Protein AF-A0A8H4WJV0-F1 (afdb_monomer_lite)

Sequence (292 aa):
MSPPHAKRQKLRKGTHSCWACKRRKMKCVFDPFDNTICKPCQIRGSKCVSQEFPEDVWIPDTRTGGRNINTDQGQIPLMSSEDGKGSGYGILTPTSTILTTSASLDLYRSPQRLSRLLHKSLPSQKDTERICQAGGDPLILAHEILTMPYDTLSKPALKTSETLLNVPNVNTHPVLIARYMLQLATVLQHLHPDLHEGIKSLSETPRATMERLANLAIDLVITRDEFLGSIEGLECIMIESMYQANIGSLRRSWVSNRKAMGIAQLMRLDRSDHRTQFEVLDPNTRCHPQIM

Secondary structure (DSSP, 8-state):
-PPP--------TT---BHHHHHTT------SS--SS-HHHHHTT----BTTS-GGG-PPP------PPP-------------------------------HHHHHHHH-HHHHHHHHHHTSPPHHHHHHHHHHT-S----HHHHHHS-HHHHHS--TTHHHHHHSPPPTTS-HHHHHHHHHHHHHHHHH--GGG-HHHHTSSS-HHHHHHHHHHHHIIIIIT-GGG-SBHHHHHHHHHHHHHHHHTT-HHHHHHHHHHHHHHHHHTTTT--SS----B-SSTT----TTT-

pLDDT: mean 74.46, std 21.21, range [24.88, 97.75]

Structure (mmCIF, N/CA/C/O backbone):
data_AF-A0A8H4WJV0-F1
#
_entry.id   AF-A0A8H4WJV0-F1
#
loop_
_atom_site.group_PDB
_atom_site.id
_atom_site.type_symbol
_atom_site.label_atom_id
_atom_site.label_alt_id
_atom_site.label_comp_id
_atom_site.label_asym_id
_atom_site.label_entity_id
_atom_site.label_seq_id
_atom_site.pdbx_PDB_ins_code
_atom_site.Cartn_x
_atom_site.Cartn_y
_atom_site.Cartn_z
_atom_site.occupancy
_atom_site.B_iso_or_equiv
_atom_site.auth_seq_id
_atom_site.auth_comp_id
_atom_site.auth_asym_id
_atom_site.auth_atom_id
_atom_site.pdbx_PDB_model_num
ATOM 1 N N . MET A 1 1 ? 23.261 34.027 -51.805 1.00 37.62 1 MET A N 1
ATOM 2 C CA . MET A 1 1 ? 21.923 33.757 -51.235 1.00 37.62 1 MET A CA 1
ATOM 3 C C . MET A 1 1 ? 22.050 33.838 -49.722 1.00 37.62 1 MET A C 1
ATOM 5 O O . MET A 1 1 ? 22.703 32.984 -49.140 1.00 37.62 1 MET A O 1
ATOM 9 N N . SER A 1 2 ? 21.550 34.909 -49.109 1.00 35.94 2 SER A N 1
ATOM 10 C CA . SER A 1 2 ? 21.600 35.105 -47.651 1.00 35.94 2 SER A CA 1
ATOM 11 C C . SER A 1 2 ? 20.504 34.273 -46.969 1.00 35.94 2 SER A C 1
ATOM 13 O O . SER A 1 2 ? 19.415 34.163 -47.539 1.00 35.94 2 SER A O 1
ATOM 15 N N . PRO A 1 3 ? 20.746 33.676 -45.787 1.00 41.59 3 PRO A N 1
ATOM 16 C CA . PRO A 1 3 ? 19.753 32.836 -45.126 1.00 41.59 3 PRO A CA 1
ATOM 17 C C . PRO A 1 3 ? 18.587 33.681 -44.578 1.00 41.59 3 PRO A C 1
ATOM 19 O O . PRO A 1 3 ? 18.773 34.857 -44.247 1.00 41.59 3 PRO A O 1
ATOM 22 N N . PRO A 1 4 ? 17.372 33.115 -44.476 1.00 41.78 4 PRO A N 1
ATOM 23 C CA . PRO A 1 4 ? 16.202 33.856 -44.030 1.00 41.78 4 PRO A CA 1
ATOM 24 C C . PRO A 1 4 ? 16.310 34.185 -42.534 1.00 41.78 4 PRO A C 1
ATOM 26 O O . PRO A 1 4 ? 16.419 33.296 -41.691 1.00 41.78 4 PRO A O 1
ATOM 29 N N . HIS A 1 5 ? 16.244 35.474 -42.192 1.00 42.75 5 HIS A N 1
ATOM 30 C CA . HIS A 1 5 ? 16.111 35.926 -40.807 1.00 42.75 5 HIS A CA 1
ATOM 31 C C . HIS A 1 5 ? 14.785 35.419 -40.221 1.00 42.75 5 HIS A C 1
ATOM 33 O O . HIS A 1 5 ? 13.702 35.828 -40.647 1.00 42.75 5 HIS A O 1
ATOM 39 N N . ALA A 1 6 ? 14.867 34.540 -39.220 1.00 47.19 6 ALA A N 1
ATOM 40 C CA . ALA A 1 6 ? 13.709 34.081 -38.466 1.00 47.19 6 ALA A CA 1
ATOM 41 C C . ALA A 1 6 ? 12.984 35.282 -37.830 1.00 47.19 6 ALA A C 1
ATOM 43 O O . ALA A 1 6 ? 13.578 36.073 -37.091 1.00 47.19 6 ALA A O 1
ATOM 44 N N . LYS A 1 7 ? 11.687 35.438 -38.130 1.00 47.62 7 LYS A N 1
ATOM 45 C CA . LYS A 1 7 ? 10.856 36.517 -37.580 1.00 47.62 7 LYS A CA 1
ATOM 46 C C . LYS A 1 7 ? 10.802 36.406 -36.055 1.00 47.62 7 LYS A C 1
ATOM 48 O O . LYS A 1 7 ? 10.263 35.453 -35.499 1.00 47.62 7 LYS A O 1
ATOM 53 N N . ARG A 1 8 ? 11.348 37.424 -35.390 1.00 55.66 8 ARG A N 1
ATOM 54 C CA . ARG A 1 8 ? 11.396 37.569 -33.932 1.00 55.66 8 ARG A CA 1
ATOM 55 C C . ARG A 1 8 ? 9.975 37.697 -33.375 1.00 55.66 8 ARG A C 1
ATOM 57 O O . ARG A 1 8 ? 9.278 38.672 -33.655 1.00 55.66 8 ARG A O 1
ATOM 64 N N . GLN A 1 9 ? 9.540 36.715 -32.592 1.00 50.97 9 GLN A N 1
ATOM 65 C CA . GLN A 1 9 ? 8.225 36.729 -31.957 1.00 50.97 9 GLN A CA 1
ATOM 66 C C . GLN A 1 9 ? 8.191 37.839 -30.893 1.00 50.97 9 GLN A C 1
ATOM 68 O O . GLN A 1 9 ? 9.003 37.847 -29.966 1.00 50.97 9 GLN A O 1
ATOM 73 N N . LYS A 1 10 ? 7.289 38.818 -31.048 1.00 41.91 10 LYS A N 1
ATOM 74 C CA . LYS A 1 10 ? 7.132 39.925 -30.091 1.00 41.91 10 LYS A CA 1
ATOM 75 C C . LYS A 1 10 ? 6.637 39.374 -28.751 1.00 41.91 10 LYS A C 1
ATOM 77 O O . LYS A 1 10 ? 5.485 38.965 -28.627 1.00 41.91 10 LYS A O 1
ATOM 82 N N . LEU A 1 11 ? 7.519 39.385 -27.754 1.00 44.78 11 LEU A N 1
ATOM 83 C CA . LEU A 1 11 ? 7.205 39.059 -26.364 1.00 44.78 11 LEU A CA 1
ATOM 84 C C . LEU A 1 11 ? 6.239 40.098 -25.774 1.00 44.78 11 LEU A C 1
ATOM 86 O O . LEU A 1 11 ? 6.433 41.306 -25.930 1.00 44.78 11 LEU A O 1
ATOM 90 N N . ARG A 1 12 ? 5.192 39.626 -25.084 1.00 46.53 12 ARG A N 1
ATOM 91 C CA . ARG A 1 12 ? 4.272 40.480 -24.318 1.00 46.53 12 ARG A CA 1
ATOM 92 C C . ARG A 1 12 ? 5.028 41.099 -23.135 1.00 46.53 12 ARG A C 1
ATOM 94 O O . ARG A 1 12 ? 5.689 40.391 -22.378 1.00 46.53 12 ARG A O 1
ATOM 101 N N . LYS A 1 13 ? 4.927 42.424 -22.993 1.00 43.56 13 LYS A N 1
ATOM 102 C CA . LYS A 1 13 ? 5.551 43.223 -21.928 1.00 43.56 13 LYS A CA 1
ATOM 103 C C . LYS A 1 13 ? 4.981 42.791 -20.567 1.00 43.56 13 LYS A C 1
ATOM 105 O O . LYS A 1 13 ? 3.870 43.184 -20.237 1.00 43.56 13 LYS A O 1
ATOM 110 N N . GLY A 1 14 ? 5.684 41.946 -19.810 1.00 50.09 14 GLY A N 1
ATOM 111 C CA . GLY A 1 14 ? 5.224 41.574 -18.462 1.00 50.09 14 GLY A CA 1
ATOM 112 C C . GLY A 1 14 ? 5.953 40.429 -17.757 1.00 50.09 14 GLY A C 1
ATOM 113 O O . GLY A 1 14 ? 5.937 40.381 -16.535 1.00 50.09 14 GLY A O 1
ATOM 114 N N . THR A 1 15 ? 6.632 39.524 -18.466 1.00 56.00 15 THR A N 1
ATOM 115 C CA . THR A 1 15 ? 7.422 38.449 -17.827 1.00 56.00 15 THR A CA 1
ATOM 116 C C . THR A 1 15 ? 8.771 38.300 -18.508 1.00 56.00 15 THR A C 1
ATOM 118 O O . THR A 1 15 ? 8.985 37.451 -19.371 1.00 56.00 15 THR A O 1
ATOM 121 N N . HIS A 1 16 ? 9.702 39.169 -18.127 1.00 70.12 16 HIS A N 1
ATOM 122 C CA . HIS A 1 16 ? 11.067 39.100 -18.618 1.00 70.12 16 HIS A CA 1
ATOM 123 C C . HIS A 1 16 ? 11.922 38.222 -17.688 1.00 70.12 16 HIS A C 1
ATOM 125 O O . HIS A 1 16 ? 11.985 38.452 -16.482 1.00 70.12 16 HIS A O 1
ATOM 131 N N . SER A 1 17 ? 12.539 37.170 -18.235 1.00 83.75 17 SER A N 1
ATOM 132 C CA . SER A 1 17 ? 13.494 36.317 -17.515 1.00 83.75 17 SER A CA 1
ATOM 133 C C . SER A 1 17 ? 14.875 36.403 -18.165 1.00 83.75 17 SER A C 1
ATOM 135 O O . SER A 1 17 ? 14.990 36.555 -19.380 1.00 83.75 17 SER A O 1
ATOM 137 N N . CYS A 1 18 ? 15.948 36.287 -17.380 1.00 88.62 18 CYS A N 1
ATOM 138 C CA . CYS A 1 18 ? 17.309 36.258 -17.921 1.00 88.62 18 CYS A CA 1
ATOM 139 C C . CYS A 1 18 ? 17.653 34.882 -18.532 1.00 88.62 18 CYS A C 1
ATOM 141 O O . CYS A 1 18 ? 17.023 33.864 -18.214 1.00 88.62 18 CYS A O 1
ATOM 143 N N . TRP A 1 19 ? 18.669 34.828 -19.399 1.00 86.75 19 TRP A N 1
ATOM 144 C CA . TRP A 1 19 ? 19.141 33.583 -20.029 1.00 86.75 19 TRP A CA 1
ATOM 145 C C . TRP A 1 19 ? 19.592 32.535 -18.998 1.00 86.75 19 TRP A C 1
ATOM 147 O O . TRP A 1 19 ? 19.276 31.348 -19.117 1.00 86.75 19 TRP A O 1
ATOM 157 N N . ALA A 1 20 ? 20.243 32.987 -17.923 1.00 87.56 20 ALA A N 1
ATOM 158 C CA . ALA A 1 20 ? 20.718 32.144 -16.830 1.00 87.56 20 ALA A CA 1
ATOM 159 C C . ALA A 1 20 ? 19.582 31.451 -16.050 1.00 87.56 20 ALA A C 1
ATOM 161 O O . ALA A 1 20 ? 19.722 30.277 -15.695 1.00 87.56 20 ALA A O 1
ATOM 162 N N . CYS A 1 21 ? 18.468 32.144 -15.787 1.00 89.44 21 CYS A N 1
ATOM 163 C CA . CYS A 1 21 ? 17.300 31.575 -15.107 1.00 89.44 21 CYS A CA 1
ATOM 164 C C . CYS A 1 21 ? 16.480 30.669 -16.032 1.00 89.44 21 CYS A C 1
ATOM 166 O O . CYS A 1 21 ? 16.018 29.620 -15.584 1.00 89.44 21 CYS A O 1
ATOM 168 N N . LYS A 1 22 ? 16.360 31.018 -17.322 1.00 86.31 22 LYS A N 1
ATOM 169 C CA . LYS A 1 22 ? 15.673 30.186 -18.325 1.00 86.31 22 LYS A CA 1
ATOM 170 C C . LYS A 1 22 ? 16.347 28.831 -18.505 1.00 86.31 22 LYS A C 1
ATOM 172 O O . LYS A 1 22 ? 15.671 27.811 -18.405 1.00 86.31 22 LYS A O 1
ATOM 177 N N . ARG A 1 23 ? 17.674 28.794 -18.684 1.00 81.44 23 ARG A N 1
ATOM 178 C CA . ARG A 1 23 ? 18.419 27.524 -18.800 1.00 81.44 23 ARG A CA 1
ATOM 179 C C . ARG A 1 23 ? 18.293 26.654 -17.548 1.00 81.44 23 ARG A C 1
ATOM 181 O O . ARG A 1 23 ? 18.212 25.437 -17.650 1.00 81.44 23 ARG A O 1
ATOM 188 N N . ARG A 1 24 ? 18.224 27.279 -16.370 1.00 83.25 24 ARG A N 1
ATOM 189 C CA . ARG A 1 24 ? 18.067 26.586 -15.081 1.00 83.25 24 ARG A CA 1
ATOM 190 C C . ARG A 1 24 ? 16.614 26.280 -14.710 1.00 83.25 24 ARG A C 1
ATOM 192 O O . ARG A 1 24 ? 16.388 25.725 -13.642 1.00 83.25 24 ARG A O 1
ATOM 199 N N . LYS A 1 25 ? 15.647 26.648 -15.560 1.00 86.94 25 LYS A N 1
ATOM 200 C CA . LYS A 1 25 ? 14.202 26.488 -15.329 1.00 86.94 25 LYS A CA 1
ATOM 201 C C . LYS A 1 25 ? 13.759 26.976 -13.939 1.00 86.94 25 LYS A C 1
ATOM 203 O O . LYS A 1 25 ? 12.970 26.324 -13.266 1.00 86.94 25 LYS A O 1
ATOM 208 N N . MET A 1 26 ? 14.279 28.127 -13.506 1.00 83.31 26 MET A N 1
ATOM 209 C CA . MET A 1 26 ? 13.962 28.726 -12.203 1.00 83.31 26 MET A CA 1
ATOM 210 C C . MET A 1 26 ? 13.329 30.115 -12.344 1.00 83.31 26 MET A C 1
ATOM 212 O O . MET A 1 26 ? 13.529 30.799 -13.349 1.00 83.31 26 MET A O 1
ATOM 216 N N . LYS A 1 27 ? 12.586 30.554 -11.319 1.00 87.50 27 LYS A N 1
ATOM 217 C CA . LYS A 1 27 ? 11.902 31.856 -11.314 1.00 87.50 27 LYS A CA 1
ATOM 218 C C . LYS A 1 27 ? 12.919 33.007 -11.318 1.00 87.50 27 LYS A C 1
ATOM 220 O O . LYS A 1 27 ? 13.780 33.074 -10.444 1.00 87.50 27 LYS A O 1
ATOM 225 N N . CYS A 1 28 ? 12.806 33.911 -12.291 1.00 88.12 28 CYS A N 1
ATOM 226 C CA . CYS A 1 28 ? 13.617 35.127 -12.388 1.00 88.12 28 CYS A CA 1
ATOM 227 C C . CYS A 1 28 ? 12.876 36.276 -11.697 1.00 88.12 28 CYS A C 1
ATOM 229 O O . CYS A 1 28 ? 11.777 36.625 -12.121 1.00 88.12 28 CYS A O 1
ATOM 231 N N . VAL A 1 29 ? 13.449 36.827 -10.626 1.00 86.12 29 VAL A N 1
ATOM 232 C CA . VAL A 1 29 ? 12.839 37.908 -9.834 1.00 86.12 29 VAL A CA 1
ATOM 233 C C . VAL A 1 29 ? 13.877 39.005 -9.618 1.00 86.12 29 VAL A C 1
ATOM 235 O O . VAL A 1 29 ? 14.976 38.711 -9.144 1.00 86.12 29 VAL A O 1
ATOM 238 N N . PHE A 1 30 ? 13.532 40.237 -9.985 1.00 81.94 30 PHE A N 1
ATOM 239 C CA . PHE A 1 30 ? 14.341 41.434 -9.743 1.00 81.94 30 PHE A CA 1
ATOM 240 C C . PHE A 1 30 ? 13.937 42.092 -8.425 1.00 81.94 30 PHE A C 1
ATOM 242 O O . PHE A 1 30 ? 12.829 41.862 -7.930 1.00 81.94 30 PHE A O 1
ATOM 249 N N . ASP A 1 31 ? 14.851 42.852 -7.831 1.00 76.69 31 ASP A N 1
ATOM 250 C CA . ASP A 1 31 ? 14.497 43.704 -6.705 1.00 76.69 31 ASP A CA 1
ATOM 251 C C . ASP A 1 31 ? 13.803 44.972 -7.230 1.00 76.69 31 ASP A C 1
ATOM 253 O O . ASP A 1 31 ? 14.289 45.543 -8.201 1.00 76.69 31 ASP A O 1
ATOM 257 N N . PRO A 1 32 ? 12.684 45.430 -6.640 1.00 67.25 32 PRO A N 1
ATOM 258 C CA . PRO A 1 32 ? 12.003 46.642 -7.098 1.00 67.25 32 PRO A CA 1
ATOM 259 C C . PRO A 1 32 ? 12.894 47.892 -7.116 1.00 67.25 32 PRO A C 1
ATOM 261 O O . PRO A 1 32 ? 12.624 48.814 -7.886 1.00 67.25 32 PRO A O 1
ATOM 264 N N . PHE A 1 33 ? 13.934 47.923 -6.276 1.00 65.94 33 PHE A N 1
ATOM 265 C CA . PHE A 1 33 ? 14.833 49.066 -6.123 1.00 65.94 33 PHE A CA 1
ATOM 266 C C . PHE A 1 33 ? 16.167 48.899 -6.870 1.00 65.94 33 PHE A C 1
ATOM 268 O O . PHE A 1 33 ? 16.833 49.895 -7.141 1.00 65.94 33 PHE A O 1
ATOM 275 N N . ASP A 1 34 ? 16.531 47.670 -7.255 1.00 64.19 34 ASP A N 1
ATOM 276 C CA . ASP A 1 34 ? 17.715 47.363 -8.066 1.00 64.19 34 ASP A CA 1
ATOM 277 C C . ASP A 1 34 ? 17.352 46.379 -9.189 1.00 64.19 34 ASP A C 1
ATOM 279 O O . ASP A 1 34 ? 17.195 45.167 -9.002 1.00 64.19 34 ASP A O 1
ATOM 283 N N . ASN A 1 35 ? 17.213 46.939 -10.392 1.00 66.56 35 ASN A N 1
ATOM 284 C CA . ASN A 1 35 ? 16.769 46.226 -11.588 1.00 66.56 35 ASN A CA 1
ATOM 285 C C . ASN A 1 35 ? 17.930 45.702 -12.448 1.00 66.56 35 ASN A C 1
ATOM 287 O O . ASN A 1 35 ? 17.704 45.235 -13.565 1.00 66.56 35 ASN A O 1
ATOM 291 N N . THR A 1 36 ? 19.175 45.786 -11.972 1.00 72.50 36 THR A N 1
ATOM 292 C CA . THR A 1 36 ? 20.347 45.457 -12.797 1.00 72.50 36 THR A CA 1
ATOM 293 C C . THR A 1 36 ? 20.661 43.958 -12.822 1.00 72.50 36 THR A C 1
ATOM 295 O O . THR A 1 36 ? 21.043 43.420 -13.864 1.00 72.50 36 THR A O 1
ATOM 298 N N . ILE A 1 37 ? 20.453 43.245 -11.707 1.00 82.62 37 ILE A N 1
ATOM 299 C CA . ILE A 1 37 ? 20.732 41.807 -11.566 1.00 82.62 37 ILE A CA 1
ATOM 300 C C . ILE A 1 37 ? 19.570 41.129 -10.831 1.00 82.62 37 ILE A C 1
ATOM 302 O O . ILE A 1 37 ? 19.125 41.587 -9.784 1.00 82.62 37 ILE A O 1
ATOM 306 N N . CYS A 1 38 ? 19.076 39.997 -11.343 1.00 87.69 38 CYS A N 1
ATOM 307 C CA . CYS A 1 38 ? 18.026 39.253 -10.644 1.00 87.69 38 CYS A CA 1
ATOM 308 C C . CYS A 1 38 ? 18.573 38.550 -9.386 1.00 87.69 38 CYS A C 1
ATOM 310 O O . CYS A 1 38 ? 19.714 38.076 -9.373 1.00 87.69 38 CYS A O 1
ATOM 312 N N . LYS A 1 39 ? 17.735 38.392 -8.351 1.00 87.62 39 LYS A N 1
ATOM 313 C CA . LYS A 1 39 ? 18.124 37.789 -7.057 1.00 87.62 39 LYS A CA 1
ATOM 314 C C . LYS A 1 39 ? 18.837 36.434 -7.212 1.00 87.62 39 LYS A C 1
ATOM 316 O O . LYS A 1 39 ? 19.891 36.241 -6.606 1.00 87.62 39 LYS A O 1
ATOM 321 N N . PRO A 1 40 ? 18.359 35.502 -8.066 1.00 86.69 40 PRO A N 1
ATOM 322 C CA . PRO A 1 40 ? 19.070 34.249 -8.315 1.00 86.69 40 PRO A CA 1
ATOM 323 C C . PRO A 1 40 ? 20.484 34.404 -8.875 1.00 86.69 40 PRO A C 1
ATOM 325 O O . PRO A 1 40 ? 21.373 33.633 -8.513 1.00 86.69 40 PRO A O 1
ATOM 328 N N . CYS A 1 41 ? 20.689 35.352 -9.790 1.00 88.62 41 CYS A N 1
ATOM 329 C CA . CYS A 1 41 ? 21.988 35.573 -10.411 1.00 88.62 41 CYS A CA 1
ATOM 330 C C . CYS A 1 41 ? 22.955 36.277 -9.462 1.00 88.62 41 CYS A C 1
ATOM 332 O O . CYS A 1 41 ? 24.134 35.931 -9.476 1.00 88.62 41 CYS A O 1
ATOM 334 N N . GLN A 1 42 ? 22.449 37.178 -8.616 1.00 86.50 42 GLN A N 1
ATOM 335 C CA . GLN A 1 42 ? 23.219 37.860 -7.578 1.00 86.50 42 GLN A CA 1
ATOM 336 C C . GLN A 1 42 ? 23.770 36.864 -6.550 1.00 86.50 42 GLN A C 1
ATOM 338 O O . GLN A 1 42 ? 24.978 36.807 -6.346 1.00 86.50 42 GLN A O 1
ATOM 343 N N . ILE A 1 43 ? 22.912 35.997 -5.993 1.00 84.06 43 ILE A N 1
ATOM 344 C CA . ILE A 1 43 ? 23.309 34.959 -5.018 1.00 84.06 43 ILE A CA 1
ATOM 345 C C . ILE A 1 43 ? 24.386 34.026 -5.590 1.00 84.06 43 ILE A C 1
ATOM 347 O O . ILE A 1 43 ? 25.246 33.529 -4.871 1.00 84.06 43 ILE A O 1
ATOM 351 N N . ARG A 1 44 ? 24.326 33.755 -6.896 1.00 82.94 44 ARG A N 1
ATOM 352 C CA . ARG A 1 44 ? 25.206 32.792 -7.568 1.00 82.94 44 ARG A CA 1
ATOM 353 C C . ARG A 1 44 ? 26.431 33.430 -8.221 1.00 82.94 44 ARG A C 1
ATOM 355 O O . ARG A 1 44 ? 27.198 32.696 -8.840 1.00 82.94 44 ARG A O 1
ATOM 362 N N . GLY A 1 45 ? 26.577 34.755 -8.160 1.00 82.56 45 GLY A N 1
ATOM 363 C CA . GLY A 1 45 ? 27.635 35.484 -8.866 1.00 82.56 45 GLY A CA 1
ATOM 364 C C . GLY A 1 45 ? 27.645 35.239 -10.380 1.00 82.56 45 GLY A C 1
ATOM 365 O O . GLY A 1 45 ? 28.699 35.255 -11.002 1.00 82.56 45 GLY A O 1
ATOM 366 N N . SER A 1 46 ? 26.491 34.935 -10.983 1.00 83.31 46 SER A N 1
ATOM 367 C CA . SER A 1 46 ? 26.402 34.567 -12.403 1.00 83.31 46 SER A CA 1
ATOM 368 C C . SER A 1 46 ? 25.984 35.751 -13.273 1.00 83.31 46 SER A C 1
ATOM 370 O O . SER A 1 46 ? 25.120 36.528 -12.865 1.00 83.31 46 SER A O 1
ATOM 372 N N . LYS A 1 47 ? 26.496 35.828 -14.509 1.00 84.50 47 LYS A N 1
ATOM 373 C CA . LYS A 1 47 ? 26.128 36.875 -15.475 1.00 84.50 47 LYS A CA 1
ATOM 374 C C . LYS A 1 47 ? 24.618 36.869 -15.762 1.00 84.50 47 LYS A C 1
ATOM 376 O O . LYS A 1 47 ? 24.082 35.911 -16.333 1.00 84.50 47 LYS A O 1
ATOM 381 N N . CYS A 1 48 ? 23.935 37.947 -15.375 1.00 87.25 48 CYS A N 1
ATOM 382 C CA . CYS A 1 48 ? 22.498 38.133 -15.566 1.00 87.25 48 CYS A CA 1
ATOM 383 C C . CYS A 1 48 ? 22.231 38.896 -16.869 1.00 87.25 48 CYS A C 1
ATOM 385 O O . CYS A 1 48 ? 22.141 40.117 -16.867 1.00 87.25 48 CYS A O 1
AT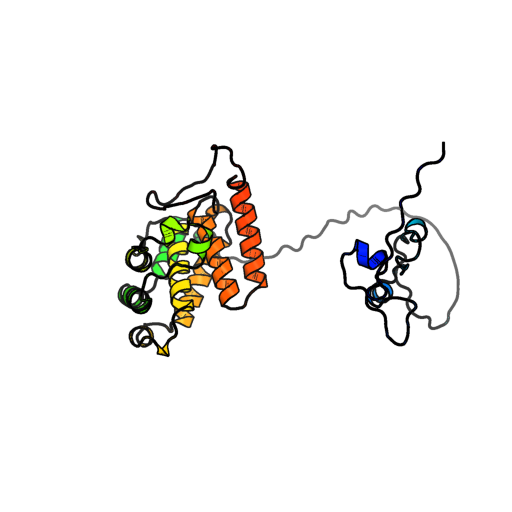OM 387 N N . VAL A 1 49 ? 22.119 38.180 -17.994 1.00 84.88 49 VAL A N 1
ATOM 388 C CA . VAL A 1 49 ? 21.802 38.800 -19.295 1.00 84.88 49 VAL A CA 1
ATOM 389 C C . VAL A 1 49 ? 20.337 38.594 -19.632 1.00 84.88 49 VAL A C 1
ATOM 391 O O . VAL A 1 49 ? 19.820 37.472 -19.616 1.00 84.88 49 VAL A O 1
ATOM 394 N N . SER A 1 50 ? 19.679 39.700 -19.941 1.00 80.81 50 SER A N 1
ATOM 395 C CA . SER A 1 50 ? 18.286 39.743 -20.337 1.00 80.81 50 SER A CA 1
ATOM 396 C C . SER A 1 50 ? 18.046 39.032 -21.685 1.00 80.81 50 SER A C 1
ATOM 398 O O . SER A 1 50 ? 18.844 39.152 -22.609 1.00 80.81 50 SER A O 1
ATOM 400 N N . GLN A 1 51 ? 16.922 38.317 -21.827 1.00 75.06 51 GLN A N 1
ATOM 401 C CA . GLN A 1 51 ? 16.484 37.703 -23.091 1.00 75.06 51 GLN A CA 1
ATOM 402 C C . GLN A 1 51 ? 16.151 38.698 -24.212 1.00 75.06 51 GLN A C 1
ATOM 404 O O . GLN A 1 51 ? 15.878 38.282 -25.338 1.00 75.06 51 GLN A O 1
ATOM 409 N N . GLU A 1 52 ? 16.157 40.006 -23.942 1.00 68.31 52 GLU A N 1
ATOM 410 C CA . GLU A 1 52 ? 16.031 40.997 -25.015 1.00 68.31 52 GLU A CA 1
ATOM 411 C C . GLU A 1 52 ? 17.332 41.141 -25.822 1.00 68.31 52 GLU A C 1
ATOM 413 O O . GLU A 1 52 ? 17.298 41.620 -26.959 1.00 68.31 52 GLU A O 1
ATOM 418 N N . PHE A 1 53 ? 18.448 40.647 -25.279 1.00 71.06 53 PHE A N 1
ATOM 419 C CA . PHE A 1 53 ? 19.740 40.577 -25.947 1.00 71.06 53 PHE A CA 1
ATOM 420 C C . PHE A 1 53 ? 19.970 39.183 -26.563 1.00 71.06 53 PHE A C 1
ATOM 422 O O . PHE A 1 53 ? 19.515 38.182 -25.992 1.00 71.06 53 PHE A O 1
ATOM 429 N N . PRO A 1 54 ? 20.660 39.097 -27.720 1.00 68.75 54 PRO A N 1
ATOM 430 C CA . PRO A 1 54 ? 21.022 37.827 -28.351 1.00 68.75 54 PRO A CA 1
ATOM 431 C C . PRO A 1 54 ? 21.764 36.892 -27.390 1.00 68.75 54 PRO A C 1
ATOM 433 O O . PRO A 1 54 ? 22.546 37.346 -26.552 1.00 68.75 54 PRO A O 1
ATOM 436 N N . GLU A 1 55 ? 21.522 35.586 -27.515 1.00 58.03 55 GLU A N 1
ATOM 437 C CA . GLU A 1 55 ? 22.096 34.571 -26.619 1.00 58.03 55 GLU A CA 1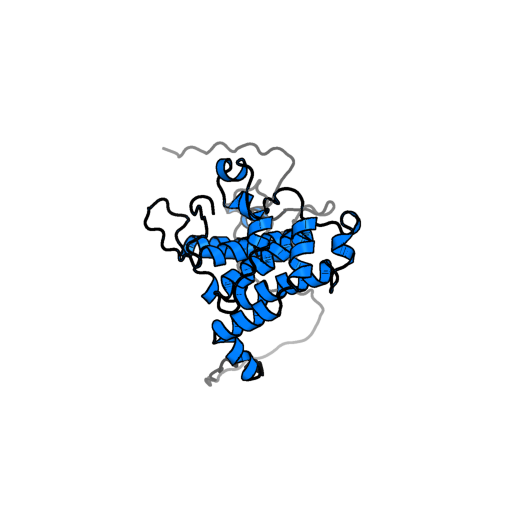
ATOM 438 C C . GLU A 1 55 ? 23.636 34.541 -26.688 1.00 58.03 55 GLU A C 1
ATOM 440 O O . GLU A 1 55 ? 24.286 34.269 -25.682 1.00 58.03 55 GLU A O 1
ATOM 445 N N . ASP A 1 56 ? 24.215 34.965 -27.817 1.00 60.41 56 ASP A N 1
ATOM 446 C CA . ASP A 1 56 ? 25.663 35.046 -28.063 1.00 60.41 56 ASP A CA 1
ATOM 447 C C . ASP A 1 56 ? 26.392 36.086 -27.183 1.00 60.41 56 ASP A C 1
ATOM 449 O O . ASP A 1 56 ? 27.612 36.048 -27.043 1.00 60.41 56 ASP A O 1
ATOM 453 N N . VAL A 1 57 ? 25.660 37.005 -26.537 1.00 58.31 57 VAL A N 1
ATOM 454 C CA . VAL A 1 57 ? 26.214 37.985 -25.573 1.00 58.31 57 VAL A CA 1
ATOM 455 C C . VAL A 1 57 ? 26.402 37.360 -24.176 1.00 58.31 57 VAL A C 1
ATOM 457 O O . VAL A 1 57 ? 27.143 37.867 -23.315 1.00 58.31 57 VAL A O 1
ATOM 460 N N . TRP A 1 58 ? 25.730 36.235 -23.922 1.00 60.91 58 TRP A N 1
ATOM 461 C CA . TRP A 1 58 ? 25.851 35.465 -22.693 1.00 60.91 58 TRP A CA 1
ATOM 462 C C . TRP A 1 58 ? 26.932 34.391 -22.857 1.00 60.91 58 TRP A C 1
ATOM 464 O O . TRP A 1 58 ? 26.665 33.254 -23.231 1.00 60.91 58 TRP A O 1
ATOM 474 N N . ILE A 1 59 ? 28.173 34.755 -22.544 1.00 58.84 59 ILE A N 1
ATOM 475 C CA . ILE A 1 59 ? 29.269 33.796 -22.383 1.00 58.84 59 ILE A CA 1
ATOM 476 C C . ILE A 1 59 ? 29.258 33.335 -20.914 1.00 58.84 59 ILE A C 1
ATOM 478 O O . ILE A 1 59 ? 29.250 34.192 -20.023 1.00 58.84 59 ILE A O 1
ATOM 482 N N . PRO A 1 60 ? 29.187 32.023 -20.622 1.00 54.56 60 PRO A N 1
ATOM 483 C CA . PRO A 1 60 ? 29.265 31.531 -19.255 1.00 54.56 60 PRO A CA 1
ATOM 484 C C . PRO A 1 60 ? 30.683 31.725 -18.713 1.00 54.56 60 PRO A C 1
ATOM 486 O O . PRO A 1 60 ? 31.615 31.089 -19.197 1.00 54.56 60 PRO A O 1
ATOM 489 N N . ASP A 1 61 ? 30.839 32.550 -17.678 1.00 54.25 61 ASP A N 1
ATOM 490 C CA . ASP A 1 61 ? 32.100 32.602 -16.940 1.00 54.25 61 ASP A CA 1
ATOM 491 C C . ASP A 1 61 ? 32.327 31.263 -16.228 1.00 54.25 61 ASP A C 1
ATOM 493 O O . ASP A 1 61 ? 31.538 30.819 -15.381 1.00 54.25 61 ASP A O 1
ATOM 497 N N . THR A 1 62 ? 33.422 30.598 -16.585 1.00 45.38 62 THR A N 1
ATOM 498 C CA . THR A 1 62 ? 33.991 29.503 -15.807 1.00 45.38 62 THR A CA 1
ATOM 499 C C . THR A 1 62 ? 34.354 30.026 -14.423 1.00 45.38 62 THR A C 1
ATOM 501 O O . THR A 1 62 ? 35.273 30.825 -14.281 1.00 45.38 62 THR A O 1
ATOM 504 N N . ARG A 1 63 ? 33.588 29.569 -13.424 1.00 46.34 63 ARG A N 1
ATOM 505 C CA . ARG A 1 63 ? 33.878 29.545 -11.979 1.00 46.34 63 ARG A CA 1
ATOM 506 C C . ARG A 1 63 ? 35.150 30.303 -11.576 1.00 46.34 63 ARG A C 1
ATOM 508 O O . ARG A 1 63 ? 36.229 29.720 -11.545 1.00 46.34 63 ARG A O 1
ATOM 515 N N . THR A 1 64 ? 35.004 31.553 -11.156 1.00 35.97 64 THR A N 1
ATOM 516 C CA . THR A 1 64 ? 3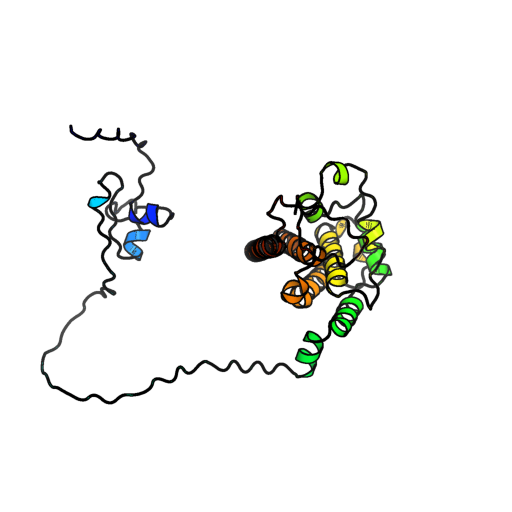5.977 32.178 -10.255 1.00 35.97 64 THR A CA 1
ATOM 517 C C . THR A 1 64 ? 35.385 32.159 -8.853 1.00 35.97 64 THR A C 1
ATOM 519 O O . THR A 1 64 ? 34.254 32.594 -8.638 1.00 35.97 64 THR A O 1
ATOM 522 N N . GLY A 1 65 ? 36.127 31.542 -7.932 1.00 35.22 65 GLY A N 1
ATOM 523 C CA . GLY A 1 65 ? 35.793 31.433 -6.519 1.00 35.22 65 GLY A CA 1
ATOM 524 C C . GLY A 1 65 ? 35.582 32.791 -5.849 1.00 35.22 65 GLY A C 1
ATOM 525 O O . GLY A 1 65 ? 35.890 33.842 -6.409 1.00 35.22 65 GLY A O 1
ATOM 526 N N . GLY A 1 66 ? 34.997 32.724 -4.654 1.00 38.09 66 GLY A N 1
ATOM 527 C CA . GLY A 1 66 ? 34.432 33.844 -3.915 1.00 38.09 66 GLY A CA 1
ATOM 528 C C . GLY A 1 66 ? 35.293 35.105 -3.867 1.00 38.09 66 GLY A C 1
ATOM 529 O O . GLY A 1 66 ? 36.489 35.064 -3.593 1.00 38.09 66 GLY A O 1
ATOM 530 N N . ARG A 1 67 ? 34.635 36.248 -4.066 1.00 30.39 67 ARG A N 1
ATOM 531 C CA . ARG A 1 67 ? 35.142 37.547 -3.627 1.00 30.39 67 ARG A CA 1
ATOM 532 C C . ARG A 1 67 ? 34.582 37.825 -2.239 1.00 30.39 67 ARG A C 1
ATOM 534 O O . ARG A 1 67 ? 33.436 38.243 -2.102 1.00 30.39 67 ARG A O 1
ATOM 541 N N . ASN A 1 68 ? 35.406 37.543 -1.234 1.00 33.53 68 ASN A N 1
ATOM 542 C CA . ASN A 1 68 ? 35.289 38.168 0.073 1.00 33.53 68 ASN A CA 1
ATOM 543 C C . ASN A 1 68 ? 35.639 39.654 -0.050 1.00 33.53 68 ASN A C 1
ATOM 545 O O . ASN A 1 68 ? 36.496 40.053 -0.839 1.00 33.53 68 ASN A O 1
ATOM 549 N N . ILE A 1 69 ? 34.917 40.445 0.732 1.00 37.00 69 ILE A N 1
ATOM 550 C CA . ILE A 1 69 ? 35.081 41.882 0.914 1.00 37.00 69 ILE A CA 1
ATOM 551 C C . ILE A 1 69 ? 36.428 42.146 1.609 1.00 37.00 69 ILE A C 1
ATOM 553 O O . ILE A 1 69 ? 36.802 41.429 2.535 1.00 37.00 69 ILE A O 1
ATOM 557 N N . ASN A 1 70 ? 37.144 43.161 1.122 1.00 29.22 70 ASN A N 1
ATOM 558 C CA . ASN A 1 70 ? 38.432 43.640 1.623 1.00 29.22 70 ASN A CA 1
ATOM 559 C C . ASN A 1 70 ? 38.353 44.168 3.063 1.00 29.22 70 ASN A C 1
ATOM 561 O O . ASN A 1 70 ? 37.534 45.047 3.326 1.00 29.22 70 ASN A O 1
ATOM 565 N N . THR A 1 71 ? 39.329 43.784 3.894 1.00 30.09 71 THR A N 1
ATOM 566 C CA . THR A 1 71 ? 39.925 44.679 4.902 1.00 30.09 71 THR A CA 1
ATOM 567 C C . THR A 1 71 ? 41.409 44.338 5.105 1.00 30.09 71 THR A C 1
ATOM 569 O O . THR A 1 71 ? 41.750 43.283 5.622 1.00 30.09 71 THR A O 1
ATOM 572 N N . ASP A 1 72 ? 42.237 45.247 4.599 1.00 29.30 72 ASP A N 1
ATOM 573 C CA . ASP A 1 72 ? 43.527 45.776 5.066 1.00 29.30 72 ASP A CA 1
ATOM 574 C C . ASP A 1 72 ? 44.735 44.923 5.538 1.00 29.30 72 ASP A C 1
ATOM 576 O O . ASP A 1 72 ? 44.673 44.139 6.477 1.00 29.30 72 ASP A O 1
ATOM 580 N N . GLN A 1 73 ? 45.872 45.310 4.929 1.00 29.81 73 GLN A N 1
ATOM 581 C CA . GLN A 1 73 ? 47.270 45.394 5.400 1.00 29.81 73 GLN A CA 1
ATOM 582 C C . GLN A 1 73 ? 48.131 44.139 5.661 1.00 29.81 73 GLN A C 1
ATOM 584 O O . GLN A 1 73 ? 47.896 43.365 6.581 1.00 29.81 73 GLN A O 1
ATOM 589 N N . GLY A 1 74 ? 49.272 44.081 4.945 1.00 26.53 74 GLY A N 1
ATOM 590 C CA . GLY A 1 74 ? 50.541 43.585 5.506 1.00 26.53 74 GLY A CA 1
ATOM 591 C C . GLY A 1 74 ? 51.403 42.644 4.648 1.00 26.53 74 GLY A C 1
ATOM 592 O O . GLY A 1 74 ? 51.378 41.445 4.862 1.00 26.53 74 GLY A O 1
ATOM 593 N N . GLN A 1 75 ? 52.237 43.224 3.773 1.00 28.19 75 GLN A N 1
ATOM 594 C CA . GLN A 1 75 ? 53.643 42.850 3.478 1.00 28.19 75 GLN A CA 1
ATOM 595 C C . GLN A 1 75 ? 54.051 41.492 2.820 1.00 28.19 75 GLN A C 1
ATOM 597 O O . GLN A 1 75 ? 53.754 40.393 3.265 1.00 28.19 75 GLN A O 1
ATOM 602 N N . ILE A 1 76 ? 54.844 41.653 1.750 1.00 24.97 76 ILE A N 1
ATOM 603 C CA . ILE A 1 76 ? 55.639 40.737 0.885 1.00 24.97 76 ILE A CA 1
ATOM 604 C C . ILE A 1 76 ? 56.990 40.362 1.597 1.00 24.97 76 ILE A C 1
ATOM 606 O O . ILE A 1 76 ? 57.259 41.057 2.581 1.00 24.97 76 ILE A O 1
ATOM 610 N N . PRO A 1 77 ? 57.932 39.459 1.155 1.00 38.56 77 PRO A N 1
ATOM 611 C CA . PRO A 1 77 ? 58.024 38.449 0.054 1.00 38.56 77 PRO A CA 1
ATOM 612 C C . PRO A 1 77 ? 58.599 37.044 0.439 1.00 38.56 77 PRO A C 1
ATOM 614 O O . PRO A 1 77 ? 59.200 36.866 1.491 1.00 38.56 77 PRO A O 1
ATOM 617 N N . LEU A 1 78 ? 58.597 36.103 -0.525 1.00 24.92 78 LEU A N 1
ATOM 618 C CA . LEU A 1 78 ? 59.805 35.522 -1.184 1.00 24.92 78 LEU A CA 1
ATOM 619 C C . LEU A 1 78 ? 59.755 33.994 -1.429 1.00 24.92 78 LEU A C 1
ATOM 621 O O . LEU A 1 78 ? 59.205 33.219 -0.658 1.00 24.92 78 LEU A O 1
ATOM 625 N N . MET A 1 79 ? 60.339 33.615 -2.569 1.00 26.33 79 MET A N 1
ATOM 626 C CA . MET A 1 79 ? 60.420 32.306 -3.230 1.00 26.33 79 MET A CA 1
ATOM 627 C C . MET A 1 79 ? 61.262 31.233 -2.517 1.00 26.33 79 MET A C 1
ATOM 629 O O . MET A 1 79 ? 62.213 31.581 -1.823 1.00 26.33 79 MET A O 1
ATOM 633 N N . SER A 1 80 ? 60.993 29.952 -2.835 1.00 24.88 80 SER A N 1
ATOM 634 C CA . SER A 1 80 ? 61.926 28.870 -3.279 1.00 24.88 80 SER A CA 1
ATOM 635 C C . SER A 1 80 ? 61.210 27.508 -3.134 1.00 24.88 80 SER A C 1
ATOM 637 O O . SER A 1 80 ? 60.584 27.262 -2.111 1.00 24.88 80 SER A O 1
ATOM 639 N N . SER A 1 81 ? 60.984 26.764 -4.220 1.00 28.42 81 SER A N 1
ATOM 640 C CA . SER A 1 81 ? 61.788 25.633 -4.736 1.00 28.42 81 SER A CA 1
ATOM 641 C C . SER A 1 81 ? 61.644 24.312 -3.963 1.00 28.42 81 SER A C 1
ATOM 643 O O . SER A 1 81 ? 61.957 24.243 -2.785 1.00 28.42 81 SER A O 1
ATOM 645 N N . GLU A 1 82 ? 61.211 23.300 -4.727 1.00 29.45 82 GLU A N 1
ATOM 646 C CA . GLU A 1 82 ? 61.532 21.862 -4.656 1.00 29.45 82 GLU A CA 1
ATOM 647 C C . GLU A 1 82 ? 61.231 21.087 -3.359 1.00 29.45 82 GLU A C 1
ATOM 649 O O . GLU A 1 82 ? 61.873 21.258 -2.335 1.00 29.45 82 GLU A O 1
ATOM 654 N N . ASP A 1 83 ? 60.280 20.148 -3.430 1.00 32.06 83 ASP A N 1
ATOM 655 C CA . ASP A 1 83 ? 60.634 18.721 -3.427 1.00 32.06 83 ASP A CA 1
ATOM 656 C C . ASP A 1 83 ? 59.399 17.825 -3.591 1.00 32.06 83 ASP A C 1
ATOM 658 O O . ASP A 1 83 ? 58.403 17.913 -2.868 1.00 32.06 83 ASP A O 1
ATOM 662 N N . GLY A 1 84 ? 59.481 16.924 -4.568 1.00 38.47 84 GLY A N 1
ATOM 663 C CA . GLY A 1 84 ? 58.509 15.865 -4.774 1.00 38.47 84 GLY A CA 1
ATOM 664 C C . GLY A 1 84 ? 58.711 14.741 -3.765 1.00 38.47 84 GLY A C 1
ATOM 665 O O . GLY A 1 84 ? 59.736 14.066 -3.773 1.00 38.47 84 GLY A O 1
ATOM 666 N N . LYS A 1 85 ? 57.688 14.464 -2.955 1.00 32.59 85 LYS A N 1
ATOM 667 C CA . LYS A 1 85 ? 57.509 13.161 -2.306 1.00 32.59 85 LYS A CA 1
ATOM 668 C C . LYS A 1 85 ? 56.063 12.719 -2.448 1.00 32.59 85 LYS A C 1
ATOM 670 O O . LYS A 1 85 ? 55.142 13.358 -1.946 1.00 32.59 85 LYS A O 1
ATOM 675 N N . GLY A 1 86 ? 55.890 11.610 -3.165 1.00 41.91 86 GLY A N 1
ATOM 676 C CA . GLY A 1 86 ? 54.625 10.906 -3.273 1.00 41.91 86 GLY A CA 1
ATOM 677 C C . GLY A 1 86 ? 54.120 10.512 -1.890 1.00 41.91 86 GLY A C 1
ATOM 678 O O . GLY A 1 86 ? 54.804 9.816 -1.144 1.00 41.91 86 GLY A O 1
ATOM 679 N N . SER A 1 87 ? 52.911 10.959 -1.571 1.00 33.03 87 SER A N 1
ATOM 680 C CA . SER A 1 87 ? 52.129 10.473 -0.445 1.00 33.03 87 SER A CA 1
ATOM 681 C C . SER A 1 87 ? 50.831 9.919 -1.014 1.00 33.03 87 SER A C 1
ATOM 683 O O . SER A 1 87 ? 50.008 10.654 -1.565 1.00 33.03 87 SER A O 1
ATOM 685 N N . GLY A 1 88 ? 50.700 8.594 -0.967 1.00 38.75 88 GLY A N 1
ATOM 686 C CA . GLY A 1 88 ? 49.466 7.904 -1.303 1.00 38.75 88 GLY A CA 1
ATOM 687 C C . GLY A 1 88 ? 48.396 8.287 -0.292 1.00 38.75 88 GLY A C 1
ATOM 688 O O . GLY A 1 88 ? 48.401 7.806 0.839 1.00 38.75 88 GLY A O 1
ATOM 689 N N . TYR A 1 89 ? 47.467 9.147 -0.700 1.00 37.06 89 TYR A N 1
ATOM 690 C CA . TYR A 1 89 ? 46.254 9.391 0.064 1.00 37.06 89 TYR A CA 1
ATOM 691 C C . TYR A 1 89 ? 45.336 8.178 -0.087 1.00 37.06 89 TYR A C 1
ATOM 693 O O . TYR A 1 89 ? 44.558 8.066 -1.034 1.00 37.06 89 TYR A O 1
ATOM 701 N N . GLY A 1 90 ? 45.454 7.250 0.863 1.00 36.34 90 GLY A N 1
ATOM 702 C CA . GLY A 1 90 ? 44.415 6.272 1.140 1.00 36.34 90 GLY A CA 1
ATOM 703 C C . GLY A 1 90 ? 43.120 7.010 1.467 1.00 36.34 90 GLY A C 1
ATOM 704 O O . GLY A 1 90 ? 43.057 7.801 2.407 1.00 36.34 90 GLY A O 1
ATOM 705 N N . ILE A 1 91 ? 42.094 6.772 0.657 1.00 38.88 91 ILE A N 1
ATOM 706 C CA . ILE A 1 91 ? 40.728 7.207 0.927 1.00 38.88 91 ILE A CA 1
ATOM 707 C C . ILE A 1 91 ? 40.273 6.449 2.178 1.00 38.88 91 ILE A C 1
ATOM 709 O O . ILE A 1 91 ? 39.960 5.263 2.113 1.00 38.88 91 ILE A O 1
ATOM 713 N N . LEU A 1 92 ? 40.265 7.119 3.329 1.00 36.62 92 LEU A N 1
ATOM 714 C CA . LEU A 1 92 ? 39.618 6.607 4.531 1.00 36.62 92 LEU A CA 1
ATOM 715 C C . LEU A 1 92 ? 38.104 6.726 4.334 1.00 36.62 92 LEU A C 1
ATOM 717 O O . LEU A 1 92 ? 37.501 7.770 4.572 1.00 36.62 92 LEU A O 1
ATOM 721 N N . THR A 1 93 ? 37.486 5.646 3.862 1.00 38.62 93 THR A N 1
ATOM 722 C CA . THR A 1 93 ? 36.043 5.438 3.996 1.00 38.62 93 THR A CA 1
ATOM 723 C C . THR A 1 93 ? 35.677 5.396 5.480 1.00 38.62 93 THR A C 1
ATOM 725 O O . THR A 1 93 ? 36.336 4.676 6.235 1.00 38.62 93 THR A O 1
ATOM 728 N N . PRO A 1 94 ? 34.625 6.100 5.929 1.00 37.94 94 PRO A N 1
ATOM 729 C CA . PRO A 1 94 ? 34.114 5.904 7.272 1.00 37.94 94 PRO A CA 1
ATOM 730 C C . PRO A 1 94 ? 33.456 4.523 7.329 1.00 37.94 94 PRO A C 1
ATOM 732 O O . PRO A 1 94 ? 32.408 4.291 6.725 1.00 37.94 94 PRO A O 1
ATOM 735 N N . THR A 1 95 ? 34.083 3.591 8.045 1.00 36.72 95 THR A N 1
ATOM 736 C CA . THR A 1 95 ? 33.462 2.322 8.424 1.00 36.72 95 THR A CA 1
ATOM 737 C C . THR A 1 95 ? 32.295 2.647 9.346 1.00 36.72 95 THR A C 1
ATOM 739 O O . THR A 1 95 ? 32.476 2.945 10.524 1.00 36.72 95 THR A O 1
ATOM 742 N N . SER A 1 96 ? 31.083 2.655 8.795 1.00 39.09 96 SER A N 1
ATOM 743 C CA . SER A 1 96 ? 29.872 2.744 9.598 1.00 39.09 96 SER A CA 1
ATOM 744 C C . SER A 1 96 ? 29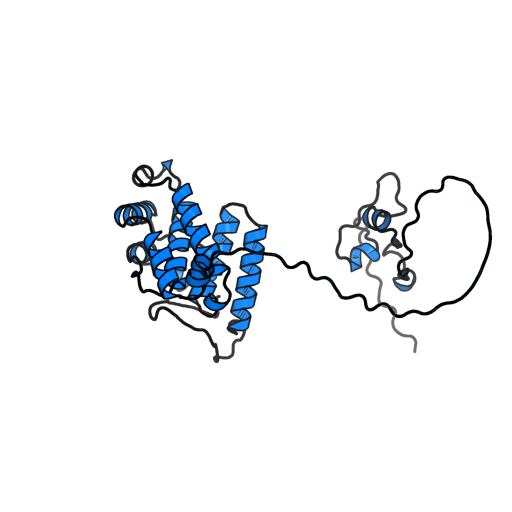.712 1.412 10.323 1.00 39.09 96 SER A C 1
ATOM 746 O O . SER A 1 96 ? 29.310 0.408 9.736 1.00 39.09 96 SER A O 1
ATOM 748 N N . THR A 1 97 ? 30.102 1.382 11.595 1.00 42.25 97 THR A N 1
ATOM 749 C CA . THR A 1 97 ? 29.885 0.246 12.488 1.00 42.25 97 THR A CA 1
ATOM 750 C C . THR A 1 97 ? 28.396 0.170 12.817 1.00 42.25 97 THR A C 1
ATOM 752 O O . THR A 1 97 ? 27.959 0.589 13.886 1.00 42.25 97 THR A O 1
ATOM 755 N N . ILE A 1 98 ? 27.586 -0.344 11.890 1.00 48.16 98 ILE A N 1
ATOM 756 C CA . ILE A 1 98 ? 26.234 -0.781 12.228 1.00 48.16 98 ILE A CA 1
ATOM 757 C C . ILE A 1 98 ? 26.406 -2.096 12.982 1.00 48.16 98 ILE A C 1
ATOM 759 O O . ILE A 1 98 ? 26.544 -3.168 12.390 1.00 48.16 98 ILE A O 1
ATOM 763 N N . LEU A 1 99 ? 26.437 -2.005 14.311 1.00 42.50 99 LEU A N 1
ATOM 764 C CA . LEU A 1 99 ? 26.365 -3.155 15.203 1.00 42.50 99 LEU A CA 1
ATOM 765 C C . LEU A 1 99 ? 24.931 -3.716 15.157 1.00 42.50 99 LEU A C 1
ATOM 767 O O . LEU A 1 99 ? 24.157 -3.613 16.104 1.00 42.50 99 LEU A O 1
ATOM 771 N N . THR A 1 100 ? 24.538 -4.263 14.009 1.00 43.97 100 THR A N 1
ATOM 772 C CA . THR A 1 100 ? 23.289 -5.011 13.873 1.00 43.97 100 THR A CA 1
ATOM 773 C C . THR A 1 100 ? 23.523 -6.372 14.507 1.00 43.97 100 THR A C 1
ATOM 775 O O . THR A 1 100 ? 24.341 -7.154 14.029 1.00 43.97 100 THR A O 1
ATOM 778 N N . THR A 1 101 ? 22.833 -6.647 15.610 1.00 50.88 101 THR A N 1
ATOM 779 C CA . THR A 1 101 ? 22.838 -7.946 16.291 1.00 50.88 101 THR A CA 1
ATOM 780 C C . THR A 1 101 ? 22.624 -9.064 15.262 1.00 50.88 101 THR A C 1
ATOM 782 O O . THR A 1 101 ? 21.754 -8.938 14.400 1.00 50.88 101 THR A O 1
ATOM 785 N N . SER A 1 102 ? 23.383 -10.160 15.336 1.00 54.44 102 SER A N 1
ATOM 786 C CA . SER A 1 102 ? 23.298 -11.300 14.399 1.00 54.44 102 SER A CA 1
ATOM 787 C C . SER A 1 102 ? 21.870 -11.839 14.218 1.00 54.44 102 SER A C 1
ATOM 789 O O . SER A 1 102 ? 21.478 -12.196 13.112 1.00 54.44 102 SER A O 1
ATOM 791 N N . ALA A 1 103 ? 21.053 -11.787 15.275 1.00 52.44 103 ALA A N 1
ATOM 792 C CA . ALA A 1 103 ? 19.632 -12.139 15.249 1.00 52.44 103 ALA A CA 1
ATOM 793 C C . ALA A 1 103 ? 18.782 -11.247 14.320 1.00 52.44 103 ALA A C 1
ATOM 795 O O . ALA A 1 103 ? 17.804 -11.712 13.740 1.00 52.44 103 ALA A O 1
ATOM 796 N N . SER A 1 104 ? 19.159 -9.975 14.165 1.00 54.56 104 SER A N 1
ATOM 797 C CA . SER A 1 104 ? 18.509 -9.027 13.259 1.00 54.56 104 SER A CA 1
ATOM 798 C C . SER A 1 104 ? 18.815 -9.420 11.811 1.00 54.56 104 SER A C 1
ATOM 800 O O . SER A 1 104 ? 17.891 -9.687 11.053 1.00 54.56 104 SER A O 1
ATOM 802 N N . LEU A 1 105 ? 20.095 -9.615 11.461 1.00 56.12 105 LEU A N 1
ATOM 803 C CA . LEU A 1 105 ? 20.558 -10.101 10.143 1.00 56.12 105 LEU A CA 1
ATOM 804 C C . LEU A 1 105 ? 19.899 -11.422 9.704 1.00 56.12 105 LEU A C 1
ATOM 806 O O . LEU A 1 105 ? 19.534 -11.579 8.537 1.00 56.12 105 LEU A O 1
ATOM 810 N N . ASP A 1 106 ? 19.682 -12.339 10.643 1.00 56.94 106 ASP A N 1
ATOM 811 C CA . ASP A 1 106 ? 19.026 -13.628 10.409 1.00 56.94 106 ASP A CA 1
ATOM 812 C C . ASP A 1 106 ? 17.514 -13.532 10.137 1.00 56.94 106 ASP A C 1
ATOM 814 O O . ASP A 1 106 ? 16.951 -14.390 9.449 1.00 56.94 106 ASP A O 1
ATOM 818 N N . LEU A 1 107 ? 16.838 -12.505 10.666 1.00 56.69 107 LEU A N 1
ATOM 819 C CA . LEU A 1 107 ? 15.447 -12.191 10.320 1.00 56.69 107 LEU A CA 1
ATOM 820 C C . LEU A 1 107 ? 15.345 -11.623 8.898 1.00 56.69 107 LEU A C 1
ATOM 822 O O . LEU A 1 107 ? 14.360 -11.890 8.210 1.00 56.69 107 LEU A O 1
ATOM 826 N N . TYR A 1 108 ? 16.361 -10.883 8.433 1.00 55.81 108 TYR A N 1
ATOM 827 C CA . TYR A 1 108 ? 16.385 -10.342 7.069 1.00 55.81 108 TYR A CA 1
ATOM 828 C C . TYR A 1 108 ? 16.608 -11.429 6.009 1.00 55.81 108 TYR A C 1
ATOM 830 O O . TYR A 1 108 ? 16.096 -11.291 4.907 1.00 55.81 108 TYR A O 1
ATOM 838 N N . ARG A 1 109 ? 17.297 -12.531 6.336 1.00 65.38 109 ARG A N 1
ATOM 839 C CA . ARG A 1 109 ? 17.709 -13.547 5.348 1.00 65.38 109 ARG A CA 1
ATOM 840 C C . ARG A 1 109 ? 16.661 -14.632 5.043 1.00 65.38 109 ARG A C 1
ATOM 842 O O . ARG A 1 109 ? 16.775 -15.299 4.021 1.00 65.38 109 ARG A O 1
ATOM 849 N N . SER A 1 110 ? 15.661 -14.849 5.904 1.00 83.62 110 SER A N 1
ATOM 850 C CA . SER A 1 110 ? 14.654 -15.912 5.716 1.00 83.62 110 SER A CA 1
ATOM 851 C C . SER A 1 110 ? 13.250 -15.341 5.466 1.00 83.62 110 SER A C 1
ATOM 853 O O . SER A 1 110 ? 12.619 -14.851 6.411 1.00 83.62 110 SER A O 1
ATOM 855 N N . PRO A 1 111 ? 12.699 -15.490 4.243 1.00 85.12 111 PRO A N 1
ATOM 856 C CA . PRO A 1 111 ? 11.325 -15.092 3.928 1.00 85.12 111 PRO A CA 1
ATOM 857 C C . PRO A 1 111 ? 10.276 -15.741 4.844 1.00 85.12 111 PRO A C 1
ATOM 859 O O . PRO A 1 111 ? 9.273 -15.119 5.188 1.00 85.12 111 PRO A O 1
ATOM 862 N N . GLN A 1 112 ? 10.516 -16.970 5.314 1.00 89.31 112 GLN A N 1
ATOM 863 C CA . GLN A 1 112 ? 9.601 -17.699 6.200 1.00 89.31 112 GLN A CA 1
ATOM 864 C C . GLN A 1 112 ? 9.557 -17.096 7.609 1.00 89.31 112 GLN A C 1
ATOM 866 O O . GLN A 1 112 ? 8.486 -16.993 8.209 1.00 89.31 112 GLN A O 1
ATOM 871 N N . ARG A 1 113 ? 10.710 -16.679 8.154 1.00 90.12 113 ARG A N 1
ATOM 872 C CA . ARG A 1 113 ? 10.758 -15.986 9.454 1.00 90.12 113 ARG A CA 1
ATOM 873 C C . ARG A 1 113 ? 10.072 -14.628 9.371 1.00 90.12 113 ARG A C 1
ATOM 875 O O . ARG A 1 113 ? 9.309 -14.288 10.273 1.00 90.12 113 ARG A O 1
ATOM 882 N N . LEU A 1 114 ? 10.299 -13.900 8.278 1.00 92.94 114 LEU A N 1
ATOM 883 C CA . LEU A 1 114 ? 9.633 -12.629 8.021 1.00 92.94 114 LEU A CA 1
ATOM 884 C C . LEU A 1 114 ? 8.110 -12.797 7.921 1.00 92.94 114 LEU A C 1
ATOM 886 O O . LEU A 1 114 ? 7.378 -12.053 8.563 1.00 92.94 114 LEU A O 1
ATOM 890 N N . SER A 1 115 ? 7.635 -13.820 7.208 1.00 95.06 115 SER A N 1
ATOM 891 C CA . SER A 1 115 ? 6.199 -14.116 7.083 1.00 95.06 115 SER A CA 1
ATOM 892 C C . SER A 1 115 ? 5.546 -14.358 8.446 1.00 95.06 115 SER A C 1
ATOM 894 O O . SER A 1 115 ? 4.530 -13.749 8.770 1.00 95.06 115 SER A O 1
ATOM 896 N N . ARG A 1 116 ? 6.187 -15.165 9.305 1.00 94.88 116 ARG A N 1
ATOM 897 C CA . ARG A 1 116 ? 5.723 -15.407 10.683 1.00 94.88 116 ARG A CA 1
ATOM 898 C C . ARG A 1 116 ? 5.701 -14.136 11.528 1.00 94.88 116 ARG A C 1
ATOM 900 O O . ARG A 1 116 ? 4.773 -13.954 12.312 1.00 94.88 116 ARG A O 1
ATOM 907 N N . LEU A 1 117 ? 6.718 -13.283 11.392 1.00 95.06 117 LEU A N 1
ATOM 908 C CA . LEU A 1 117 ? 6.800 -12.010 12.108 1.00 95.06 117 LEU A CA 1
ATOM 909 C C . LEU A 1 117 ? 5.648 -11.083 11.702 1.00 95.06 117 LEU A C 1
ATOM 911 O O . LEU A 1 117 ? 4.909 -10.633 12.572 1.00 95.06 117 LEU A O 1
ATOM 915 N N . LEU A 1 118 ? 5.465 -10.859 10.397 1.00 95.75 118 LEU A N 1
ATOM 916 C CA . LEU A 1 118 ? 4.394 -10.017 9.860 1.00 95.75 118 LEU A CA 1
ATOM 917 C C . LEU A 1 118 ? 3.015 -10.556 10.253 1.00 95.75 118 LEU A C 1
ATOM 919 O O . LEU A 1 118 ? 2.186 -9.806 10.759 1.00 95.75 118 LEU A O 1
ATOM 923 N N . HIS A 1 119 ? 2.800 -11.867 10.110 1.00 96.31 119 HIS A N 1
ATOM 924 C CA . HIS A 1 119 ? 1.545 -12.514 10.484 1.00 96.31 119 HIS A CA 1
ATOM 925 C C . HIS A 1 119 ? 1.240 -12.365 11.980 1.00 96.31 119 HIS A C 1
ATOM 927 O O . HIS A 1 119 ? 0.105 -12.094 12.360 1.00 96.31 119 HIS A O 1
ATOM 933 N N . LYS A 1 120 ? 2.240 -12.516 12.860 1.00 95.88 120 LYS A N 1
ATOM 934 C CA . LYS A 1 120 ? 2.062 -12.319 14.310 1.00 95.88 120 LYS A CA 1
ATOM 935 C C . LYS A 1 120 ? 1.682 -10.874 14.659 1.00 95.88 120 LYS A C 1
ATOM 937 O O . LYS A 1 120 ? 1.071 -10.643 15.696 1.00 95.88 120 LYS A O 1
ATOM 942 N N . SER A 1 121 ? 2.055 -9.914 13.817 1.00 95.69 121 SER A N 1
ATOM 943 C CA . SER A 1 121 ? 1.709 -8.504 13.978 1.00 95.69 121 SER A CA 1
ATOM 944 C C . SER A 1 121 ? 0.342 -8.133 13.396 1.00 95.69 121 SER A C 1
ATOM 946 O O . SER A 1 121 ? -0.054 -6.976 13.516 1.00 95.69 121 SER A O 1
ATOM 948 N N . LEU A 1 122 ? -0.396 -9.051 12.769 1.00 95.50 122 LEU A N 1
ATOM 949 C CA . LEU A 1 122 ? -1.749 -8.752 12.300 1.00 95.50 122 LEU A CA 1
ATOM 950 C C . LEU A 1 122 ? -2.702 -8.490 13.482 1.00 95.50 122 LEU A C 1
ATOM 952 O O . LEU A 1 122 ? -2.470 -9.002 14.582 1.00 95.50 122 LEU A O 1
ATOM 956 N N . PRO A 1 123 ? -3.764 -7.682 13.295 1.00 93.69 123 PRO A N 1
ATOM 957 C CA . PRO A 1 123 ? -4.798 -7.520 14.310 1.00 93.69 123 PRO A CA 1
ATOM 958 C C . PRO A 1 123 ? -5.464 -8.859 14.632 1.00 93.69 123 PRO A C 1
ATOM 960 O O . PRO A 1 123 ? -5.416 -9.805 13.844 1.00 93.69 123 PRO A O 1
ATOM 963 N N . SER A 1 124 ? -6.133 -8.934 15.783 1.00 91.75 124 SER A N 1
ATOM 964 C CA . SER A 1 124 ? -6.947 -10.109 16.098 1.00 91.75 124 SER A CA 1
ATOM 965 C C . SER A 1 124 ? -8.036 -10.317 15.035 1.00 91.75 124 SER A C 1
ATOM 967 O O . SER A 1 124 ? -8.480 -9.360 14.396 1.00 91.75 124 SER A O 1
ATOM 969 N N . GLN A 1 125 ? -8.508 -11.555 14.868 1.00 89.88 125 GLN A N 1
ATOM 970 C CA . GLN A 1 125 ? -9.614 -11.864 13.949 1.00 89.88 125 GLN A CA 1
ATOM 971 C C . GLN A 1 125 ? -10.839 -10.975 14.230 1.00 89.88 125 GLN A C 1
ATOM 973 O O . GLN A 1 125 ? -11.411 -10.381 13.323 1.00 89.88 125 GLN A O 1
ATOM 978 N N . LYS A 1 126 ? -11.163 -10.791 15.516 1.00 89.88 126 LYS A N 1
ATOM 979 C CA . LYS A 1 126 ? -12.266 -9.939 15.974 1.00 89.88 126 LYS A CA 1
ATOM 980 C C . LYS A 1 126 ? -12.079 -8.470 15.586 1.00 89.88 126 LYS A C 1
ATOM 982 O O . LYS A 1 126 ? -13.035 -7.801 15.207 1.00 89.88 126 LYS A O 1
ATOM 987 N N . ASP A 1 127 ? -10.861 -7.951 15.703 1.00 90.44 127 ASP A N 1
ATOM 988 C CA . ASP A 1 127 ? -10.560 -6.567 15.327 1.00 90.44 127 ASP A CA 1
ATOM 989 C C . ASP A 1 127 ? -10.562 -6.384 13.808 1.00 90.44 127 ASP A C 1
ATOM 991 O O . ASP A 1 127 ? -11.089 -5.390 13.319 1.00 90.44 127 ASP A O 1
ATOM 995 N N . THR A 1 128 ? -10.076 -7.375 13.061 1.00 89.69 128 THR A N 1
ATOM 996 C CA . THR A 1 128 ? -10.164 -7.414 11.596 1.00 89.69 128 THR A CA 1
ATOM 997 C C . THR A 1 128 ? -11.618 -7.351 11.127 1.00 89.69 128 THR A C 1
ATOM 999 O O . THR A 1 128 ? -11.959 -6.514 10.294 1.00 89.69 128 THR A O 1
ATOM 1002 N N . GLU A 1 129 ? -12.497 -8.175 11.703 1.00 87.88 129 GLU A N 1
ATOM 1003 C CA . GLU A 1 129 ? -13.929 -8.188 11.379 1.00 87.88 129 GLU A CA 1
ATOM 1004 C C . GLU A 1 129 ? -14.584 -6.831 11.641 1.00 87.88 129 GLU A C 1
ATOM 1006 O O . GLU A 1 129 ? -15.315 -6.327 10.792 1.00 87.88 129 GLU A O 1
ATOM 1011 N N . ARG A 1 130 ? -14.274 -6.191 12.774 1.00 87.56 130 ARG A N 1
ATOM 1012 C CA . ARG A 1 130 ? -14.787 -4.850 13.101 1.00 87.56 130 ARG A CA 1
ATOM 1013 C C . ARG A 1 130 ? -14.318 -3.790 12.113 1.00 87.56 130 ARG A C 1
ATOM 1015 O O . ARG A 1 130 ? -15.111 -2.933 11.737 1.00 87.56 130 ARG A O 1
ATOM 1022 N N . ILE A 1 131 ? -13.049 -3.838 11.703 1.00 86.25 131 ILE A N 1
ATOM 1023 C CA . ILE A 1 131 ? -12.493 -2.915 10.704 1.00 86.25 131 ILE A CA 1
ATOM 1024 C C . ILE A 1 131 ? -13.221 -3.095 9.367 1.00 86.25 131 ILE A C 1
ATOM 1026 O O . ILE A 1 131 ? -13.637 -2.109 8.764 1.00 86.25 131 ILE A O 1
ATOM 1030 N N . CYS A 1 132 ? -13.434 -4.341 8.935 1.00 81.06 132 CYS A N 1
ATOM 1031 C CA . CYS A 1 132 ? -14.116 -4.651 7.676 1.00 81.06 132 CYS A CA 1
ATOM 1032 C C . CYS A 1 132 ? -15.600 -4.253 7.703 1.00 81.06 132 CYS A C 1
ATOM 1034 O O . CYS A 1 132 ? -16.100 -3.676 6.740 1.00 81.06 132 CYS A O 1
ATOM 1036 N N . GLN A 1 133 ? -16.294 -4.510 8.815 1.00 80.69 133 GLN A N 1
ATOM 1037 C CA . GLN A 1 133 ? -17.702 -4.141 9.004 1.00 80.69 133 GLN A CA 1
ATOM 1038 C C . GLN A 1 133 ? -17.903 -2.627 9.047 1.00 80.69 133 GLN A C 1
ATOM 1040 O O . GLN A 1 133 ? -18.871 -2.116 8.491 1.00 80.69 133 GLN A O 1
ATOM 1045 N N . ALA A 1 134 ? -16.984 -1.901 9.686 1.00 79.62 134 ALA A N 1
ATOM 1046 C CA . ALA A 1 134 ? -17.030 -0.448 9.714 1.00 79.62 134 ALA A CA 1
ATOM 1047 C C . ALA A 1 134 ? -16.663 0.184 8.362 1.00 79.62 134 ALA A C 1
ATOM 1049 O O . ALA A 1 134 ? -17.031 1.320 8.105 1.00 79.62 134 ALA A O 1
ATOM 1050 N N . GLY A 1 135 ? -15.970 -0.547 7.486 1.00 67.88 135 GLY A N 1
ATOM 1051 C CA . GLY A 1 135 ? -15.642 -0.116 6.126 1.00 67.88 135 GLY A CA 1
ATOM 1052 C C . GLY A 1 135 ? -16.847 0.240 5.248 1.00 67.88 135 GLY A C 1
ATOM 1053 O O . GLY A 1 135 ? -16.688 1.035 4.327 1.00 67.88 135 GLY A O 1
ATOM 1054 N N . GLY A 1 136 ? -18.038 -0.294 5.545 1.00 63.34 136 GLY A N 1
ATOM 1055 C CA . GLY A 1 136 ? -19.250 -0.062 4.754 1.00 63.34 136 GLY A CA 1
ATOM 1056 C C . GLY A 1 136 ? -19.179 -0.619 3.322 1.00 63.34 136 GLY A C 1
ATOM 1057 O O . GLY A 1 136 ? -18.409 -1.543 3.057 1.00 63.34 136 GLY A O 1
ATOM 1058 N N . ASP A 1 137 ? -20.031 -0.073 2.437 1.00 55.97 137 ASP A N 1
ATOM 1059 C CA . ASP A 1 137 ? -20.114 -0.311 0.977 1.00 55.97 137 ASP A CA 1
ATOM 1060 C C . ASP A 1 137 ? -18.742 -0.485 0.304 1.00 55.97 137 ASP A C 1
ATOM 1062 O O . ASP A 1 137 ? -17.751 0.015 0.834 1.00 55.97 137 ASP A O 1
ATOM 1066 N N . PRO A 1 138 ? -18.643 -1.167 -0.860 1.00 56.94 138 PRO A N 1
ATOM 1067 C CA . PRO A 1 138 ? -17.362 -1.603 -1.407 1.00 56.94 138 PRO A CA 1
ATOM 1068 C C . PRO A 1 138 ? -16.362 -0.448 -1.487 1.00 56.94 138 PRO A C 1
ATOM 1070 O O . PRO A 1 138 ? -16.450 0.426 -2.350 1.00 56.94 138 PRO A O 1
ATOM 1073 N N . LEU A 1 139 ? -15.408 -0.465 -0.552 1.00 60.53 139 LEU A N 1
ATOM 1074 C CA . LEU A 1 139 ? -14.252 0.412 -0.534 1.00 60.53 139 LEU A CA 1
ATOM 1075 C C . LEU A 1 139 ? -13.440 0.078 -1.776 1.00 60.53 139 LEU A C 1
ATOM 1077 O O . LEU A 1 139 ? -12.628 -0.849 -1.762 1.00 60.53 139 LEU A O 1
ATOM 1081 N N . ILE A 1 140 ? -13.683 0.828 -2.849 1.00 62.50 140 ILE A N 1
ATOM 1082 C CA . ILE A 1 140 ? -12.747 0.891 -3.960 1.00 62.50 140 ILE A CA 1
ATOM 1083 C C . ILE A 1 140 ? -11.491 1.508 -3.367 1.00 62.50 140 ILE A C 1
ATOM 1085 O O . ILE A 1 140 ? -11.445 2.704 -3.060 1.00 62.50 140 ILE A O 1
ATOM 1089 N N . LEU A 1 141 ? -10.484 0.676 -3.131 1.00 70.69 141 LEU A N 1
ATOM 1090 C CA . LEU A 1 141 ? -9.234 1.176 -2.597 1.00 70.69 141 LEU A CA 1
ATOM 1091 C C . LEU A 1 141 ? -8.631 2.063 -3.681 1.00 70.69 141 LEU A C 1
ATOM 1093 O O . LEU A 1 141 ? -8.588 1.690 -4.847 1.00 70.69 141 LEU A O 1
ATOM 1097 N N . ALA A 1 142 ? -8.159 3.254 -3.319 1.00 67.25 142 ALA A N 1
ATOM 1098 C CA . ALA A 1 142 ? -7.730 4.238 -4.314 1.00 67.25 142 ALA A CA 1
ATOM 1099 C C . ALA A 1 142 ? -6.628 3.718 -5.265 1.00 67.25 142 ALA A C 1
ATOM 1101 O O . ALA A 1 142 ? -6.505 4.212 -6.381 1.00 67.25 142 ALA A O 1
ATOM 1102 N N . HIS A 1 143 ? -5.858 2.702 -4.856 1.00 73.56 143 HIS A N 1
ATOM 1103 C CA . HIS A 1 143 ? -4.914 2.020 -5.743 1.00 73.56 143 HIS A CA 1
ATOM 1104 C C . HIS A 1 143 ? -5.606 1.199 -6.849 1.00 73.56 143 HIS A C 1
ATOM 1106 O O . HIS A 1 143 ? -5.108 1.190 -7.964 1.00 73.56 143 HIS A O 1
ATOM 1112 N N . GLU A 1 144 ? -6.771 0.594 -6.596 1.00 77.81 144 GLU A N 1
ATOM 1113 C CA . GLU A 1 144 ? -7.556 -0.158 -7.589 1.00 77.81 144 GLU A CA 1
ATOM 1114 C C . GLU A 1 144 ? -8.081 0.756 -8.701 1.00 77.81 144 GLU A C 1
ATOM 1116 O O . GLU A 1 144 ? -8.118 0.355 -9.859 1.00 77.81 144 GLU A O 1
ATOM 1121 N N . ILE A 1 145 ? -8.406 2.018 -8.384 1.00 78.44 145 ILE A N 1
ATOM 1122 C CA . ILE A 1 145 ? -8.776 3.033 -9.392 1.00 78.44 145 ILE A CA 1
ATOM 1123 C C . ILE A 1 145 ? -7.647 3.236 -10.408 1.00 78.44 145 ILE A C 1
ATOM 1125 O O . ILE A 1 145 ? -7.903 3.530 -11.573 1.00 78.44 145 ILE A O 1
ATOM 1129 N N . LEU A 1 146 ? -6.400 3.098 -9.960 1.00 78.06 146 LEU A N 1
ATOM 1130 C CA . LEU A 1 146 ? -5.216 3.315 -10.781 1.00 78.06 146 LEU A CA 1
ATOM 1131 C C . LEU A 1 146 ? -4.758 2.051 -11.509 1.00 78.06 146 LEU A C 1
ATOM 1133 O O . LEU A 1 146 ? -3.977 2.175 -12.440 1.00 78.06 146 LEU A O 1
ATOM 1137 N N . THR A 1 147 ? -5.207 0.862 -11.101 1.00 80.19 147 THR A N 1
ATOM 1138 C CA . THR A 1 147 ? -4.696 -0.420 -11.622 1.00 80.19 147 THR A CA 1
ATOM 1139 C C . THR A 1 147 ? -5.752 -1.286 -12.302 1.00 80.19 147 THR A C 1
ATOM 1141 O O . THR A 1 147 ? -5.403 -2.302 -12.904 1.00 80.19 147 THR A O 1
ATOM 1144 N N . MET A 1 148 ? -7.034 -0.913 -12.233 1.00 81.56 148 MET A N 1
ATOM 1145 C CA . MET A 1 148 ? -8.145 -1.707 -12.759 1.00 81.56 148 MET A CA 1
ATOM 1146 C C . MET A 1 148 ? -8.930 -0.958 -13.848 1.00 81.56 148 MET A C 1
ATOM 1148 O O . MET A 1 148 ? -9.159 0.247 -13.740 1.00 81.56 148 MET A O 1
ATOM 1152 N N . PRO A 1 149 ? -9.420 -1.669 -14.882 1.00 82.75 149 PRO A N 1
ATOM 1153 C CA . PRO A 1 149 ? -10.374 -1.121 -15.838 1.00 82.75 149 PRO A CA 1
ATOM 1154 C C . PRO A 1 149 ? -11.651 -0.599 -15.159 1.00 82.75 149 PRO A C 1
ATOM 1156 O O . PRO A 1 149 ? -12.194 -1.237 -14.252 1.00 82.75 149 PRO A O 1
ATOM 1159 N N . TYR A 1 150 ? -12.196 0.520 -15.646 1.00 79.38 150 TYR A N 1
ATOM 1160 C CA . TYR A 1 150 ? -13.420 1.115 -15.091 1.00 79.38 150 TYR A CA 1
ATOM 1161 C C . TYR A 1 150 ? -14.642 0.185 -15.142 1.00 79.38 150 TYR A C 1
ATOM 1163 O O . TYR A 1 150 ? -15.501 0.268 -14.267 1.00 79.38 150 TYR A O 1
ATOM 1171 N N . ASP A 1 151 ? -14.742 -0.717 -16.119 1.00 78.44 151 ASP A N 1
ATOM 1172 C CA . ASP A 1 151 ? -15.826 -1.704 -16.211 1.00 78.44 151 ASP A CA 1
ATOM 1173 C C . ASP A 1 151 ? -15.722 -2.801 -15.139 1.00 78.44 151 ASP A C 1
ATOM 1175 O O . ASP A 1 151 ? -16.743 -3.357 -14.723 1.00 78.44 151 ASP A O 1
ATOM 1179 N N . THR A 1 152 ? -14.511 -3.082 -14.650 1.00 76.25 152 THR A N 1
ATOM 1180 C CA . THR A 1 152 ? -14.272 -3.947 -13.486 1.00 76.25 152 THR A CA 1
ATOM 1181 C C . THR A 1 152 ? -14.658 -3.240 -12.188 1.00 76.25 152 THR A C 1
ATOM 1183 O O . THR A 1 152 ? -15.267 -3.871 -11.330 1.00 76.25 152 THR A O 1
ATOM 1186 N N . LEU A 1 153 ? -14.379 -1.935 -12.076 1.00 71.31 153 LEU A N 1
ATOM 1187 C CA . LEU A 1 153 ? -14.747 -1.106 -10.917 1.00 71.31 153 LEU A CA 1
ATOM 1188 C C . LEU A 1 153 ? -16.256 -0.806 -10.835 1.00 71.31 153 LEU A C 1
ATOM 1190 O O . LEU A 1 153 ? -16.790 -0.627 -9.746 1.00 71.31 153 LEU A O 1
ATOM 1194 N N . SER A 1 154 ? -16.934 -0.719 -11.986 1.00 62.41 154 SER A N 1
ATOM 1195 C CA . SER A 1 154 ? -18.361 -0.357 -12.087 1.00 62.41 154 SER A CA 1
ATOM 1196 C C . SER A 1 154 ? -19.309 -1.530 -11.840 1.00 62.41 154 SER A C 1
ATOM 1198 O O . SER A 1 154 ? -20.478 -1.329 -11.509 1.00 62.41 154 SER A O 1
ATOM 1200 N N . LYS A 1 155 ? -18.833 -2.770 -12.009 1.00 63.78 155 LYS A N 1
ATOM 1201 C CA . LYS A 1 155 ? -19.543 -3.941 -11.477 1.00 63.78 155 LYS A CA 1
ATOM 1202 C C . LYS A 1 155 ? -19.508 -3.804 -9.957 1.00 63.78 155 LYS A C 1
ATOM 1204 O O . LYS A 1 155 ? -18.453 -3.409 -9.473 1.00 63.78 155 LYS A O 1
ATOM 1209 N N . PRO A 1 156 ? -20.599 -4.098 -9.213 1.00 52.53 156 PRO A N 1
ATOM 1210 C CA . PRO A 1 156 ? -20.570 -4.044 -7.755 1.00 52.53 156 PRO A CA 1
ATOM 1211 C C . PRO A 1 156 ? -19.357 -4.850 -7.332 1.00 52.53 156 PRO A C 1
ATOM 1213 O O . PRO A 1 156 ? -19.313 -6.060 -7.573 1.00 52.53 156 PRO A O 1
ATOM 1216 N N . ALA A 1 157 ? -18.328 -4.139 -6.872 1.00 45.75 157 ALA A N 1
ATOM 1217 C CA . ALA A 1 157 ? -17.022 -4.697 -6.617 1.00 45.75 157 ALA A CA 1
ATOM 1218 C C . ALA A 1 157 ? -17.180 -5.565 -5.377 1.00 45.75 157 ALA A C 1
ATOM 1220 O O . ALA A 1 157 ? -16.931 -5.164 -4.246 1.00 45.75 157 ALA A O 1
ATOM 1221 N N . LEU A 1 158 ? -17.694 -6.769 -5.598 1.00 48.41 158 LEU A N 1
ATOM 1222 C CA . LEU A 1 158 ? -17.524 -7.895 -4.723 1.00 48.41 158 LEU A CA 1
ATOM 1223 C C . LEU A 1 158 ? -16.036 -7.913 -4.385 1.00 48.41 158 LEU A C 1
ATOM 1225 O O . LEU A 1 158 ? -15.221 -8.156 -5.276 1.00 48.41 158 LEU A O 1
ATOM 1229 N N . LYS A 1 159 ? -15.738 -7.707 -3.098 1.00 54.59 159 LYS A N 1
ATOM 1230 C CA . LYS A 1 159 ? -14.681 -8.399 -2.349 1.00 54.59 159 LYS A CA 1
ATOM 1231 C C . LYS A 1 159 ? -13.573 -7.577 -1.700 1.00 54.59 159 LYS A C 1
ATOM 1233 O O . LYS A 1 159 ? -12.705 -8.231 -1.147 1.00 54.59 159 LYS A O 1
ATOM 1238 N N . THR A 1 160 ? -13.551 -6.247 -1.606 1.00 55.28 160 THR A N 1
ATOM 1239 C CA . THR A 1 160 ? -12.518 -5.646 -0.721 1.00 55.28 160 THR A CA 1
ATOM 1240 C C . THR A 1 160 ? -12.757 -6.076 0.732 1.00 55.28 160 THR A C 1
ATOM 1242 O O . THR A 1 160 ? -11.865 -6.623 1.368 1.00 55.28 160 THR A O 1
ATOM 1245 N N . SER A 1 161 ? -13.999 -5.964 1.221 1.00 55.72 161 SER A N 1
ATOM 1246 C CA . SER A 1 161 ? -14.361 -6.407 2.577 1.00 55.72 161 SER A CA 1
ATOM 1247 C C . SER A 1 161 ? -14.301 -7.942 2.732 1.00 55.72 161 SER A C 1
ATOM 1249 O O . SER A 1 161 ? -13.734 -8.434 3.699 1.00 55.72 161 SER A O 1
ATOM 1251 N N . GLU A 1 162 ? -14.763 -8.728 1.746 1.00 60.94 162 GLU A N 1
ATOM 1252 C CA . GLU A 1 162 ? -14.666 -10.206 1.797 1.00 60.94 162 GLU A CA 1
ATOM 1253 C C . GLU A 1 162 ? -13.222 -10.728 1.675 1.00 60.94 162 GLU A C 1
ATOM 1255 O O . GLU A 1 162 ? -12.865 -11.703 2.330 1.00 60.94 162 GLU A O 1
ATOM 1260 N N . THR A 1 163 ? -12.369 -10.091 0.866 1.00 68.88 163 THR A N 1
ATOM 1261 C CA . THR A 1 163 ? -10.944 -10.456 0.745 1.00 68.88 163 THR A CA 1
ATOM 1262 C C . THR A 1 163 ? -10.187 -10.065 2.005 1.00 68.88 163 THR A C 1
ATOM 1264 O O . THR A 1 163 ? -9.332 -10.824 2.447 1.00 68.88 163 THR A O 1
ATOM 1267 N N . LEU A 1 164 ? -10.537 -8.937 2.633 1.00 73.62 164 LEU A N 1
ATOM 1268 C CA . LEU A 1 164 ? -9.960 -8.539 3.916 1.00 73.62 164 LEU A CA 1
ATOM 1269 C C . LEU A 1 164 ? -10.415 -9.418 5.087 1.00 73.62 164 LEU A C 1
ATOM 1271 O O . LEU A 1 164 ? -9.696 -9.523 6.072 1.00 73.62 164 LEU A O 1
ATOM 1275 N N . LEU A 1 165 ? -11.556 -10.102 4.987 1.00 78.00 165 LEU A N 1
ATOM 1276 C CA . LEU A 1 165 ? -11.933 -11.133 5.961 1.00 78.00 165 LEU A CA 1
ATOM 1277 C C . LEU A 1 165 ? -11.104 -12.421 5.806 1.00 78.00 165 LEU A C 1
ATOM 1279 O O . LEU A 1 165 ? -10.961 -13.180 6.767 1.00 78.00 165 LEU A O 1
ATOM 1283 N N . ASN A 1 166 ? -10.516 -12.657 4.629 1.00 83.69 166 ASN A N 1
ATOM 1284 C CA . ASN A 1 166 ? -9.639 -13.797 4.371 1.00 83.69 166 ASN A CA 1
ATOM 1285 C C . ASN A 1 166 ? -8.205 -13.485 4.816 1.00 83.69 166 ASN A C 1
ATOM 1287 O O . ASN A 1 166 ? -7.334 -13.161 4.007 1.00 83.69 166 ASN A O 1
ATOM 1291 N N . VAL A 1 167 ? -7.955 -13.601 6.121 1.00 88.75 167 VAL A N 1
ATOM 1292 C CA . VAL A 1 167 ? -6.620 -13.389 6.697 1.00 88.75 167 VAL A CA 1
ATOM 1293 C C . VAL A 1 167 ? -5.595 -14.337 6.042 1.00 88.75 167 VAL A C 1
ATOM 1295 O O . VAL A 1 167 ? -5.816 -15.553 6.025 1.00 88.75 167 VAL A O 1
ATOM 1298 N N . PRO A 1 168 ? -4.458 -13.826 5.525 1.00 91.19 168 PRO A N 1
ATOM 1299 C CA . PRO A 1 168 ? -3.414 -14.661 4.935 1.00 91.19 168 PRO A CA 1
ATOM 1300 C C . PRO A 1 168 ? -2.868 -15.698 5.923 1.00 91.19 168 PRO A C 1
ATOM 1302 O O . PRO A 1 168 ? -2.681 -15.403 7.098 1.00 91.19 168 PRO A O 1
ATOM 1305 N N . ASN A 1 169 ? -2.523 -16.897 5.447 1.00 91.62 169 ASN A N 1
ATOM 1306 C CA . ASN A 1 169 ? -1.895 -17.933 6.276 1.00 91.62 169 ASN A CA 1
ATOM 1307 C C . ASN A 1 169 ? -0.489 -17.503 6.747 1.00 91.62 169 ASN A C 1
ATOM 1309 O O . ASN A 1 169 ? 0.234 -16.812 6.028 1.00 91.62 169 ASN A O 1
ATOM 1313 N N . VAL A 1 170 ? -0.048 -17.993 7.908 1.00 92.00 170 VAL A N 1
ATOM 1314 C CA . VAL A 1 170 ? 1.292 -17.753 8.478 1.00 92.00 170 VAL A CA 1
ATOM 1315 C C . VAL A 1 170 ? 2.469 -18.099 7.552 1.00 92.00 170 VAL A C 1
ATOM 1317 O O . VAL A 1 170 ? 3.545 -17.516 7.682 1.00 92.00 170 VAL A O 1
ATOM 1320 N N . ASN A 1 171 ? 2.285 -19.037 6.620 1.00 90.19 171 ASN A N 1
ATOM 1321 C CA . ASN A 1 171 ? 3.310 -19.460 5.661 1.00 90.19 171 ASN A CA 1
ATOM 1322 C C . ASN A 1 171 ? 3.175 -18.785 4.283 1.00 90.19 171 ASN A C 1
ATOM 1324 O O . ASN A 1 171 ? 3.901 -19.147 3.359 1.00 90.19 171 ASN A O 1
ATOM 1328 N N . THR A 1 172 ? 2.248 -17.836 4.132 1.00 93.44 172 THR A N 1
ATOM 1329 C CA . THR A 1 172 ? 2.064 -17.075 2.888 1.00 93.44 172 THR A CA 1
ATOM 1330 C C . THR A 1 172 ? 3.278 -16.184 2.630 1.00 93.44 172 THR A C 1
ATOM 1332 O O . THR A 1 172 ? 3.922 -15.729 3.573 1.00 93.44 172 THR A O 1
ATOM 1335 N N . HIS A 1 173 ? 3.584 -15.910 1.359 1.00 94.50 173 HIS A N 1
ATOM 1336 C CA . HIS A 1 173 ? 4.687 -15.030 0.973 1.00 94.50 173 HIS A CA 1
ATOM 1337 C C . HIS A 1 173 ? 4.614 -13.666 1.700 1.00 94.50 173 HIS A C 1
ATOM 1339 O O . HIS A 1 173 ? 3.526 -13.083 1.780 1.00 94.50 173 HIS A O 1
ATOM 1345 N N . PRO A 1 174 ? 5.739 -13.103 2.192 1.00 95.94 174 PRO A N 1
ATOM 1346 C CA . PRO A 1 174 ? 5.721 -11.886 3.009 1.00 95.94 174 PRO A CA 1
ATOM 1347 C C . PRO A 1 174 ? 5.126 -10.673 2.281 1.00 95.94 174 PRO A C 1
ATOM 1349 O O . PRO A 1 174 ? 4.488 -9.842 2.919 1.00 95.94 174 PRO A O 1
ATOM 1352 N N . VAL A 1 175 ? 5.264 -10.600 0.952 1.00 96.44 175 VAL A N 1
ATOM 1353 C CA . VAL A 1 175 ? 4.626 -9.563 0.114 1.00 96.44 175 VAL A CA 1
ATOM 1354 C C . VAL A 1 175 ? 3.107 -9.598 0.219 1.00 96.44 175 VAL A C 1
ATOM 1356 O O . VAL A 1 175 ? 2.484 -8.554 0.356 1.00 96.44 175 VAL A O 1
ATOM 1359 N N . LEU A 1 176 ? 2.500 -10.785 0.214 1.00 95.25 176 LEU A N 1
ATOM 1360 C CA . LEU A 1 176 ? 1.045 -10.922 0.292 1.00 95.25 176 LEU A CA 1
ATOM 1361 C C . LEU A 1 176 ? 0.526 -10.525 1.680 1.00 95.25 176 LEU A C 1
ATOM 1363 O O . LEU A 1 176 ? -0.512 -9.876 1.790 1.00 95.25 176 LEU A O 1
ATOM 1367 N N . ILE A 1 177 ? 1.282 -10.845 2.737 1.00 96.38 177 ILE A N 1
ATOM 1368 C CA . ILE A 1 177 ? 0.967 -10.401 4.101 1.00 96.38 177 ILE A CA 1
ATOM 1369 C C . ILE A 1 177 ? 1.114 -8.876 4.206 1.00 96.38 177 ILE A C 1
ATOM 1371 O O . ILE A 1 177 ? 0.235 -8.214 4.749 1.00 96.38 177 ILE A O 1
ATOM 1375 N N . ALA A 1 178 ? 2.178 -8.297 3.645 1.00 96.88 178 ALA A N 1
ATOM 1376 C CA . ALA A 1 178 ? 2.373 -6.849 3.615 1.00 96.88 178 ALA A CA 1
ATOM 1377 C C . ALA A 1 178 ? 1.275 -6.126 2.821 1.00 96.88 178 ALA A C 1
ATOM 1379 O O . ALA A 1 178 ? 0.765 -5.110 3.293 1.00 96.88 178 ALA A O 1
ATOM 1380 N N . ARG A 1 179 ? 0.849 -6.672 1.674 1.00 94.44 179 ARG A N 1
ATOM 1381 C CA . ARG A 1 179 ? -0.288 -6.158 0.898 1.00 94.44 179 ARG A CA 1
ATOM 1382 C C . ARG A 1 179 ? -1.539 -6.086 1.766 1.00 94.44 179 ARG A C 1
ATOM 1384 O O . ARG A 1 179 ? -2.154 -5.030 1.867 1.00 94.44 179 ARG A O 1
ATOM 1391 N N . TYR A 1 180 ? -1.852 -7.175 2.462 1.00 93.88 180 TYR A N 1
ATOM 1392 C CA . TYR A 1 180 ? -2.979 -7.240 3.387 1.00 93.88 180 TYR A CA 1
ATOM 1393 C C . TYR A 1 180 ? -2.873 -6.201 4.524 1.00 93.88 180 TYR A C 1
ATOM 1395 O O . TYR A 1 180 ? -3.834 -5.487 4.811 1.00 93.88 180 TYR A O 1
ATOM 1403 N N . MET A 1 181 ? -1.687 -6.036 5.127 1.00 96.19 181 MET A N 1
ATOM 1404 C CA . MET A 1 181 ? -1.435 -5.011 6.155 1.00 96.19 181 MET A CA 1
ATOM 1405 C C . MET A 1 181 ? -1.689 -3.589 5.636 1.00 96.19 181 MET A C 1
ATOM 1407 O O . MET A 1 181 ? -2.309 -2.782 6.330 1.00 96.19 181 MET A O 1
ATOM 1411 N N . LEU A 1 182 ? -1.235 -3.281 4.419 1.00 94.44 182 LEU A N 1
ATOM 1412 C CA . LEU A 1 182 ? -1.430 -1.976 3.783 1.00 94.44 182 LEU A CA 1
ATOM 1413 C C . LEU A 1 182 ? -2.893 -1.719 3.413 1.00 94.44 182 LEU A C 1
ATOM 1415 O O . LEU A 1 182 ? -3.369 -0.592 3.557 1.00 94.44 182 LEU A O 1
ATOM 1419 N N . GLN A 1 183 ? -3.620 -2.740 2.959 1.00 90.81 183 GLN A N 1
ATOM 1420 C CA . GLN A 1 183 ? -5.047 -2.621 2.664 1.00 90.81 183 GLN A CA 1
ATOM 1421 C C . GLN A 1 183 ? -5.849 -2.334 3.944 1.00 90.81 183 GLN A C 1
ATOM 1423 O O . GLN A 1 183 ? -6.645 -1.396 3.954 1.00 90.81 183 GLN A O 1
ATOM 1428 N N . LEU A 1 184 ? -5.572 -3.040 5.051 1.00 90.81 184 LEU A N 1
ATOM 1429 C CA . LEU A 1 184 ? -6.163 -2.730 6.361 1.00 90.81 184 LEU A CA 1
ATOM 1430 C C . LEU A 1 184 ? -5.820 -1.310 6.831 1.00 90.81 184 LEU A C 1
ATOM 1432 O O . LEU A 1 184 ? -6.700 -0.584 7.291 1.00 90.81 184 LEU A O 1
ATOM 1436 N N . ALA A 1 185 ? -4.558 -0.892 6.697 1.00 92.56 185 ALA A N 1
ATOM 1437 C CA . ALA A 1 185 ? -4.145 0.468 7.039 1.00 92.56 185 ALA A CA 1
ATOM 1438 C C . ALA A 1 185 ? -4.887 1.515 6.191 1.00 92.56 185 ALA A C 1
ATOM 1440 O O . ALA A 1 185 ? -5.331 2.536 6.709 1.00 92.56 185 ALA A O 1
ATOM 1441 N N . THR A 1 186 ? -5.088 1.241 4.903 1.00 88.69 186 THR A N 1
ATOM 1442 C CA . THR A 1 186 ? -5.840 2.119 4.001 1.00 88.69 186 THR A CA 1
ATOM 1443 C C . THR A 1 186 ? -7.306 2.205 4.415 1.00 88.69 186 THR A C 1
ATOM 1445 O O . THR A 1 186 ? -7.847 3.302 4.466 1.00 88.69 186 THR A O 1
ATOM 1448 N N . VAL A 1 187 ? -7.952 1.093 4.775 1.00 86.62 187 VAL A N 1
ATOM 1449 C CA . VAL A 1 187 ? -9.330 1.108 5.299 1.00 86.62 187 VAL A CA 1
ATOM 1450 C C . VAL A 1 187 ? -9.405 1.982 6.552 1.00 86.62 187 VAL A C 1
ATOM 1452 O O . VAL A 1 187 ? -10.186 2.928 6.597 1.00 86.62 187 VAL A O 1
ATOM 1455 N N . LEU A 1 188 ? -8.518 1.751 7.523 1.00 88.44 188 LEU A N 1
ATOM 1456 C CA . LEU A 1 188 ? -8.435 2.545 8.752 1.00 88.44 188 LEU A CA 1
ATOM 1457 C C . LEU A 1 188 ? -8.208 4.043 8.499 1.00 88.44 188 LEU A C 1
ATOM 1459 O O . LEU A 1 188 ? -8.720 4.864 9.254 1.00 88.44 188 LEU A O 1
ATOM 1463 N N . GLN A 1 189 ? -7.485 4.408 7.439 1.00 87.94 189 GLN A N 1
ATOM 1464 C CA . GLN A 1 189 ? -7.230 5.801 7.068 1.00 87.94 189 GLN A CA 1
ATOM 1465 C C . GLN A 1 189 ? -8.485 6.544 6.586 1.00 87.94 189 GLN A C 1
ATOM 1467 O O . GLN A 1 189 ? -8.573 7.760 6.753 1.00 87.94 189 GLN A O 1
ATOM 1472 N N . HIS A 1 190 ? -9.449 5.828 6.002 1.00 81.12 190 HIS A N 1
ATOM 1473 C CA . HIS A 1 190 ? -10.708 6.401 5.513 1.00 81.12 190 HIS A CA 1
ATOM 1474 C C . HIS A 1 190 ? -11.834 6.336 6.554 1.00 81.12 190 HIS A C 1
ATOM 1476 O O . HIS A 1 190 ? -12.885 6.950 6.373 1.00 81.12 190 HIS A O 1
ATOM 1482 N N . LEU A 1 191 ? -11.623 5.619 7.660 1.00 81.00 191 LEU A N 1
ATOM 1483 C CA . LEU A 1 191 ? -12.610 5.470 8.717 1.00 81.00 191 LEU A CA 1
ATOM 1484 C C . LEU A 1 191 ? -12.541 6.635 9.705 1.00 81.00 191 LEU A C 1
ATOM 1486 O O . LEU A 1 191 ? -11.551 6.825 10.409 1.00 81.00 191 LEU A O 1
ATOM 1490 N N . HIS A 1 192 ? -13.635 7.389 9.819 1.00 75.81 192 HIS A N 1
ATOM 1491 C CA . HIS A 1 192 ? -13.779 8.381 10.880 1.00 75.81 192 HIS A CA 1
ATOM 1492 C C . HIS A 1 192 ? -14.219 7.687 12.187 1.00 75.81 192 HIS A C 1
ATOM 1494 O O . HIS A 1 192 ? -15.293 7.072 12.199 1.00 75.81 192 HIS A O 1
ATOM 1500 N N . PRO A 1 193 ? -13.454 7.784 13.298 1.00 70.12 193 PRO A N 1
ATOM 1501 C CA . PRO A 1 193 ? -13.748 7.063 14.543 1.00 70.12 193 PRO A CA 1
ATOM 1502 C C . PRO A 1 193 ? -15.128 7.357 15.137 1.00 70.12 193 PRO A C 1
ATOM 1504 O O . PRO A 1 193 ? -15.719 6.491 15.776 1.00 70.12 193 PRO A O 1
ATOM 1507 N N . ASP A 1 194 ? -15.663 8.561 14.923 1.00 70.19 194 ASP A N 1
ATOM 1508 C CA . ASP A 1 194 ? -16.981 8.938 15.452 1.00 70.19 194 ASP A CA 1
ATOM 1509 C C . ASP A 1 194 ? -18.163 8.417 14.644 1.00 70.19 194 ASP A C 1
ATOM 1511 O O . ASP A 1 194 ? -19.281 8.431 15.148 1.00 70.19 194 ASP A O 1
ATOM 1515 N N . LEU A 1 195 ? -17.926 7.927 13.426 1.00 67.81 195 LEU A N 1
ATOM 1516 C CA . LEU A 1 195 ? -18.986 7.382 12.579 1.00 67.81 195 LEU A CA 1
ATOM 1517 C C . LEU A 1 195 ? -19.216 5.882 12.818 1.00 67.81 195 LEU A C 1
ATOM 1519 O O . LEU A 1 195 ? -20.216 5.347 12.353 1.00 67.81 195 LEU A O 1
ATOM 1523 N N . HIS A 1 196 ? -18.328 5.206 13.559 1.00 74.00 196 HIS A N 1
ATOM 1524 C CA . HIS A 1 196 ? -18.381 3.754 13.738 1.00 74.00 196 HIS A CA 1
ATOM 1525 C C . HIS A 1 196 ? -18.093 3.340 15.185 1.00 74.00 196 HIS A C 1
ATOM 1527 O O . HIS A 1 196 ? -16.940 3.243 15.610 1.00 74.00 196 HIS A O 1
ATOM 1533 N N . GLU A 1 197 ? -19.144 3.013 15.942 1.00 71.56 197 GLU A N 1
ATOM 1534 C CA . GLU A 1 197 ? -19.014 2.552 17.334 1.00 71.56 197 GLU A CA 1
ATOM 1535 C C . GLU A 1 197 ? -18.145 1.291 17.465 1.00 71.56 197 GLU A C 1
ATOM 1537 O O . GLU A 1 197 ? -17.351 1.179 18.400 1.00 71.56 197 GLU A O 1
ATOM 1542 N N . GLY A 1 198 ? -18.216 0.377 16.488 1.00 72.38 198 GLY A N 1
ATOM 1543 C CA . GLY A 1 198 ? -17.410 -0.848 16.469 1.00 72.38 198 GLY A CA 1
ATOM 1544 C C . GLY A 1 198 ? -15.899 -0.588 16.494 1.00 72.38 198 GLY A C 1
ATOM 1545 O O . GLY A 1 198 ? -15.160 -1.326 17.150 1.00 72.38 198 GLY A O 1
ATOM 1546 N N . ILE A 1 199 ? -15.448 0.508 15.874 1.00 79.94 199 ILE A N 1
ATOM 1547 C CA . ILE A 1 199 ? -14.036 0.911 15.805 1.00 79.94 199 ILE A CA 1
ATOM 1548 C C . ILE A 1 199 ? -13.522 1.424 17.159 1.00 79.94 199 ILE A C 1
ATOM 1550 O O . ILE A 1 199 ? -12.348 1.247 17.487 1.00 79.94 199 ILE A O 1
ATOM 1554 N N . LYS A 1 200 ? -14.386 2.023 17.987 1.00 77.94 200 LYS A N 1
ATOM 1555 C CA . LYS A 1 200 ? -14.003 2.499 19.329 1.00 77.94 200 LYS A CA 1
ATOM 1556 C C . LYS A 1 200 ? -13.652 1.344 20.277 1.00 77.94 200 LYS A C 1
ATOM 1558 O O . LYS A 1 200 ? -12.995 1.565 21.287 1.00 77.94 200 LYS A O 1
ATOM 1563 N N . SER A 1 201 ? -14.068 0.119 19.939 1.00 80.50 201 SER A N 1
ATOM 1564 C CA . SER A 1 201 ? -13.892 -1.095 20.748 1.00 80.50 201 SER A CA 1
ATOM 1565 C C . SER A 1 201 ? -12.711 -1.990 20.331 1.00 80.50 201 SER A C 1
ATOM 1567 O O . SER A 1 201 ? -12.639 -3.150 20.758 1.00 80.50 201 SER A O 1
ATOM 1569 N N . LEU A 1 202 ? -11.816 -1.486 19.473 1.00 83.88 202 LEU A N 1
ATOM 1570 C CA . LEU A 1 202 ? -10.596 -2.191 19.069 1.00 83.88 202 LEU A CA 1
ATOM 1571 C C . LEU A 1 202 ? -9.598 -2.310 20.230 1.00 83.88 202 LEU A C 1
ATOM 1573 O O . LEU A 1 202 ? -9.587 -1.496 21.152 1.00 83.88 202 LEU A O 1
ATOM 1577 N N . SER A 1 203 ? -8.740 -3.331 20.163 1.00 86.31 203 SER A N 1
ATOM 1578 C CA . SER A 1 203 ? -7.724 -3.593 21.197 1.00 86.31 203 SER A CA 1
ATOM 1579 C C . SER A 1 203 ? -6.623 -2.524 21.242 1.00 86.31 203 SER A C 1
ATOM 1581 O O . SER A 1 203 ? -6.061 -2.239 22.297 1.00 86.31 203 SER A O 1
ATOM 1583 N N . GLU A 1 204 ? -6.325 -1.920 20.093 1.00 87.62 204 GLU A N 1
ATOM 1584 C CA . GLU A 1 204 ? -5.445 -0.763 19.917 1.00 87.62 204 GLU A CA 1
ATOM 1585 C C . GLU A 1 204 ? -6.255 0.380 19.291 1.00 87.62 204 GLU A C 1
ATOM 1587 O O . GLU A 1 204 ? -7.274 0.145 18.639 1.00 87.62 204 GLU A O 1
ATOM 1592 N N . THR A 1 205 ? -5.800 1.632 19.424 1.00 89.81 205 THR A N 1
ATOM 1593 C CA . THR A 1 205 ? -6.490 2.730 18.729 1.00 89.81 205 THR A CA 1
ATOM 1594 C C . THR A 1 205 ? -6.421 2.527 17.205 1.00 89.81 205 THR A C 1
ATOM 1596 O O . THR A 1 205 ? -5.425 1.992 16.701 1.00 89.81 205 THR A O 1
ATOM 1599 N N . PRO A 1 206 ? -7.433 2.974 16.436 1.00 89.56 206 PRO A N 1
ATOM 1600 C CA . PRO A 1 206 ? -7.466 2.780 14.980 1.00 89.56 206 PRO A CA 1
ATOM 1601 C C . PRO A 1 206 ? -6.227 3.365 14.298 1.00 89.56 206 PRO A C 1
ATOM 1603 O O . PRO A 1 206 ? -5.612 2.736 13.440 1.00 89.56 206 PRO A O 1
ATOM 1606 N N . ARG A 1 207 ? -5.806 4.547 14.763 1.00 89.88 207 ARG A N 1
ATOM 1607 C CA . ARG A 1 207 ? -4.607 5.235 14.290 1.00 89.88 207 ARG A CA 1
ATOM 1608 C C . ARG A 1 207 ? -3.324 4.471 14.618 1.00 89.88 207 ARG A C 1
ATOM 1610 O O . ARG A 1 207 ? -2.486 4.325 13.735 1.00 89.88 207 ARG A O 1
ATOM 1617 N N . ALA A 1 208 ? -3.176 3.970 15.846 1.00 92.25 208 ALA A N 1
ATOM 1618 C CA . ALA A 1 208 ? -1.998 3.187 16.224 1.00 92.25 208 ALA A CA 1
ATOM 1619 C C . ALA A 1 208 ? -1.904 1.891 15.404 1.00 92.25 208 ALA A C 1
ATOM 1621 O O . ALA A 1 208 ? -0.836 1.572 14.885 1.00 92.25 208 ALA A O 1
ATOM 1622 N N . THR A 1 209 ? -3.034 1.201 15.212 1.00 93.44 209 THR A N 1
ATOM 1623 C CA . THR A 1 209 ? -3.113 -0.007 14.379 1.00 93.44 209 THR A CA 1
ATOM 1624 C C . THR A 1 209 ? -2.705 0.301 12.938 1.00 93.44 209 THR A C 1
ATOM 1626 O O . THR A 1 209 ? -1.843 -0.376 12.384 1.00 93.44 209 THR A O 1
ATOM 1629 N N . MET A 1 210 ? -3.267 1.358 12.345 1.00 94.06 210 MET A N 1
ATOM 1630 C CA . MET A 1 210 ? -2.945 1.811 10.989 1.00 94.06 210 MET A CA 1
ATOM 1631 C C . MET A 1 210 ? -1.448 2.099 10.818 1.00 94.06 210 MET A C 1
ATOM 1633 O O . MET A 1 210 ? -0.814 1.537 9.924 1.00 94.06 210 MET A O 1
ATOM 1637 N N . GLU A 1 211 ? -0.879 2.949 11.680 1.00 94.81 211 GLU A N 1
ATOM 1638 C CA . GLU A 1 211 ? 0.533 3.343 11.612 1.00 94.81 211 GLU A CA 1
ATOM 1639 C C . GLU A 1 211 ? 1.451 2.125 11.781 1.00 94.81 211 GLU A C 1
ATOM 1641 O O . GLU A 1 211 ? 2.406 1.957 11.023 1.00 94.81 211 GLU A O 1
ATOM 1646 N N . ARG A 1 212 ? 1.135 1.231 12.726 1.00 96.69 212 ARG A N 1
ATOM 1647 C CA . ARG A 1 212 ? 1.898 0.004 12.971 1.00 96.69 212 ARG A CA 1
ATOM 1648 C C . ARG A 1 212 ? 1.891 -0.929 11.762 1.00 96.69 212 ARG A C 1
ATOM 1650 O O . ARG A 1 212 ? 2.952 -1.419 11.378 1.00 96.69 212 ARG A O 1
ATOM 1657 N N . LEU A 1 213 ? 0.723 -1.183 11.170 1.00 96.94 213 LEU A N 1
ATOM 1658 C CA . LEU A 1 213 ? 0.599 -2.066 10.007 1.00 96.94 213 LEU A CA 1
ATOM 1659 C C . LEU A 1 213 ? 1.341 -1.501 8.791 1.00 96.94 213 LEU A C 1
ATOM 1661 O O . LEU A 1 213 ? 2.116 -2.224 8.163 1.00 96.94 213 LEU A O 1
ATOM 1665 N N . ALA A 1 214 ? 1.159 -0.210 8.504 1.00 97.06 214 ALA A N 1
ATOM 1666 C CA . ALA A 1 214 ? 1.833 0.449 7.394 1.00 97.06 214 ALA A CA 1
ATOM 1667 C C . ALA A 1 214 ? 3.358 0.450 7.572 1.00 97.06 214 ALA A C 1
ATOM 1669 O O . ALA A 1 214 ? 4.075 0.048 6.660 1.00 97.06 214 ALA A O 1
ATOM 1670 N N . ASN A 1 215 ? 3.864 0.835 8.750 1.00 96.75 215 ASN A N 1
ATOM 1671 C CA . ASN A 1 215 ? 5.306 0.890 9.003 1.00 96.75 215 ASN A CA 1
ATOM 1672 C C . ASN A 1 215 ? 5.959 -0.494 8.891 1.00 96.75 215 ASN A C 1
ATOM 1674 O O . ASN A 1 215 ? 6.984 -0.628 8.235 1.00 96.75 215 ASN A O 1
ATOM 1678 N N . LEU A 1 216 ? 5.346 -1.547 9.447 1.00 97.69 216 LEU A N 1
ATOM 1679 C CA . LEU A 1 216 ? 5.887 -2.907 9.337 1.00 97.69 216 LEU A CA 1
ATOM 1680 C C . LEU A 1 216 ? 5.963 -3.393 7.884 1.00 97.69 216 LEU A C 1
ATOM 1682 O O . LEU A 1 216 ? 6.977 -3.970 7.491 1.00 97.69 216 LEU A O 1
ATOM 1686 N N . ALA A 1 217 ? 4.923 -3.150 7.081 1.00 97.69 217 ALA A N 1
ATOM 1687 C CA . ALA A 1 217 ? 4.931 -3.497 5.662 1.00 97.69 217 ALA A CA 1
ATOM 1688 C C . ALA A 1 217 ? 6.015 -2.715 4.897 1.00 97.69 217 ALA A C 1
ATOM 1690 O O . ALA A 1 217 ? 6.788 -3.299 4.133 1.00 97.69 217 ALA A O 1
ATOM 1691 N N . ILE A 1 218 ? 6.111 -1.405 5.139 1.00 96.69 218 ILE A N 1
ATOM 1692 C CA . ILE A 1 218 ? 7.065 -0.517 4.465 1.00 96.69 218 ILE A CA 1
ATOM 1693 C C . ILE A 1 218 ? 8.513 -0.881 4.813 1.00 96.69 218 ILE A C 1
ATOM 1695 O O . ILE A 1 218 ? 9.342 -1.093 3.922 1.00 96.69 218 ILE A O 1
ATOM 1699 N N . ASP A 1 219 ? 8.819 -0.987 6.102 1.00 95.25 219 ASP A N 1
ATOM 1700 C CA . ASP A 1 219 ? 10.189 -1.131 6.590 1.00 95.25 219 ASP A CA 1
ATOM 1701 C C . ASP A 1 219 ? 10.734 -2.542 6.342 1.00 95.25 219 ASP A C 1
ATOM 1703 O O . ASP A 1 219 ? 11.914 -2.718 6.030 1.00 95.25 219 ASP A O 1
ATOM 1707 N N . LEU A 1 220 ? 9.884 -3.569 6.458 1.00 94.88 220 LEU A N 1
ATOM 1708 C CA . LEU A 1 220 ? 10.332 -4.958 6.378 1.00 94.88 220 LEU A CA 1
ATOM 1709 C C . LEU A 1 220 ? 10.180 -5.582 4.992 1.00 94.88 220 LEU A C 1
ATOM 1711 O O . LEU A 1 220 ? 10.902 -6.538 4.712 1.00 94.88 220 LEU A O 1
ATOM 1715 N N . VAL A 1 221 ? 9.285 -5.067 4.143 1.00 94.88 221 VAL A N 1
ATOM 1716 C CA . VAL A 1 221 ? 9.041 -5.615 2.799 1.00 94.88 221 VAL A CA 1
ATOM 1717 C C . VAL A 1 221 ? 9.344 -4.588 1.715 1.00 94.88 221 VAL A C 1
ATOM 1719 O O . VAL A 1 221 ? 10.239 -4.818 0.911 1.00 94.88 221 VAL A O 1
ATOM 1722 N N . ILE A 1 222 ? 8.664 -3.439 1.704 1.00 95.50 222 ILE A N 1
ATOM 1723 C CA . ILE A 1 222 ? 8.707 -2.506 0.558 1.00 95.50 222 ILE A CA 1
ATOM 1724 C C . ILE A 1 222 ? 10.083 -1.848 0.376 1.00 95.50 222 ILE A C 1
ATOM 1726 O O . ILE A 1 222 ? 10.508 -1.530 -0.739 1.00 95.50 222 ILE A O 1
ATOM 1730 N N . THR A 1 223 ? 10.823 -1.664 1.468 1.00 92.75 223 THR A N 1
ATOM 1731 C CA . THR A 1 223 ? 12.192 -1.132 1.431 1.00 92.75 223 THR A CA 1
ATOM 1732 C C . THR A 1 223 ? 13.187 -2.123 0.811 1.00 92.75 223 THR A C 1
ATOM 1734 O O . THR A 1 223 ? 14.253 -1.704 0.364 1.00 92.75 223 THR A O 1
ATOM 1737 N N . ARG A 1 224 ? 12.851 -3.418 0.718 1.00 90.81 224 ARG A N 1
ATOM 1738 C CA . ARG A 1 224 ? 13.740 -4.447 0.167 1.00 90.81 224 ARG A CA 1
ATOM 1739 C C . ARG A 1 224 ? 13.397 -4.759 -1.280 1.00 90.81 224 ARG A C 1
ATOM 1741 O O . ARG A 1 224 ? 12.352 -5.328 -1.577 1.00 90.81 224 ARG A O 1
ATOM 1748 N N . ASP A 1 225 ? 14.323 -4.445 -2.175 1.00 90.19 225 ASP A N 1
ATOM 1749 C CA . ASP A 1 225 ? 14.094 -4.577 -3.615 1.00 90.19 225 ASP A CA 1
ATOM 1750 C C . ASP A 1 225 ? 13.892 -6.036 -4.071 1.00 90.19 225 ASP A C 1
ATOM 1752 O O . ASP A 1 225 ? 13.215 -6.272 -5.069 1.00 90.19 225 ASP A O 1
ATOM 1756 N N . GLU A 1 226 ? 14.381 -7.018 -3.301 1.00 90.00 226 GLU A N 1
ATOM 1757 C CA . GLU A 1 226 ? 14.183 -8.459 -3.545 1.00 90.00 226 GLU A CA 1
ATOM 1758 C C . GLU A 1 226 ? 12.705 -8.888 -3.581 1.00 90.00 226 GLU A C 1
ATOM 1760 O O . GLU A 1 226 ? 12.369 -9.882 -4.215 1.00 90.00 226 GLU A O 1
ATOM 1765 N N . PHE A 1 227 ? 11.814 -8.131 -2.933 1.00 91.50 227 PHE A N 1
ATOM 1766 C CA . PHE A 1 227 ? 10.389 -8.450 -2.835 1.00 91.50 227 PHE A CA 1
ATOM 1767 C C . PHE A 1 227 ? 9.513 -7.725 -3.863 1.00 91.50 227 PHE A C 1
ATOM 1769 O O . PHE A 1 227 ? 8.301 -7.938 -3.899 1.00 91.50 227 PHE A O 1
ATOM 1776 N N . LEU A 1 228 ? 10.098 -6.867 -4.700 1.00 91.62 228 LEU A N 1
ATOM 1777 C CA . LEU A 1 228 ? 9.344 -5.940 -5.551 1.00 91.62 228 LEU A CA 1
ATOM 1778 C C . LEU A 1 228 ? 9.192 -6.409 -7.000 1.00 91.62 228 LEU A C 1
ATOM 1780 O O . LEU A 1 228 ? 8.524 -5.741 -7.775 1.00 91.62 228 LEU A O 1
ATOM 1784 N N . GLY A 1 229 ? 9.780 -7.548 -7.373 1.00 90.06 229 GLY A N 1
ATOM 1785 C CA . GLY A 1 229 ? 9.717 -8.094 -8.738 1.00 90.06 229 GLY A CA 1
ATOM 1786 C C . GLY A 1 229 ? 8.377 -8.732 -9.137 1.00 90.06 229 GLY A C 1
ATOM 1787 O O . GLY A 1 229 ? 8.256 -9.251 -10.246 1.00 90.06 229 GLY A O 1
ATOM 1788 N N . SER A 1 230 ? 7.382 -8.704 -8.250 1.00 93.56 230 SER A N 1
ATOM 1789 C CA . SER A 1 230 ? 6.048 -9.268 -8.469 1.00 93.56 230 SER A CA 1
ATOM 1790 C C . SER A 1 230 ? 4.994 -8.181 -8.646 1.00 93.56 230 SER A C 1
ATOM 1792 O O . SER A 1 230 ? 5.170 -7.047 -8.192 1.00 93.56 230 SER A O 1
ATOM 1794 N N . ILE A 1 231 ? 3.865 -8.536 -9.261 1.00 92.31 231 ILE A N 1
ATOM 1795 C CA . ILE A 1 231 ? 2.701 -7.649 -9.375 1.00 92.31 231 ILE A CA 1
ATOM 1796 C C . ILE A 1 231 ? 2.215 -7.209 -7.994 1.00 92.31 231 ILE A C 1
ATOM 1798 O O . ILE A 1 231 ? 1.993 -6.022 -7.775 1.00 92.31 231 ILE A O 1
ATOM 1802 N N . GLU A 1 232 ? 2.125 -8.127 -7.032 1.00 93.38 232 GLU A N 1
ATOM 1803 C CA . GLU A 1 232 ? 1.696 -7.789 -5.674 1.00 93.38 232 GLU A CA 1
ATOM 1804 C C . GLU A 1 232 ? 2.722 -6.908 -4.947 1.00 93.38 232 GLU A C 1
ATOM 1806 O O . GLU A 1 232 ? 2.355 -6.064 -4.128 1.00 93.38 232 GLU A O 1
ATOM 1811 N N . GLY A 1 233 ? 4.010 -7.060 -5.267 1.00 94.88 233 GLY A N 1
ATOM 1812 C CA . GLY A 1 233 ? 5.069 -6.170 -4.795 1.00 94.88 233 GLY A CA 1
ATOM 1813 C C . GLY A 1 233 ? 4.902 -4.751 -5.338 1.00 94.88 233 GLY A C 1
ATOM 1814 O O . GLY A 1 233 ? 4.996 -3.789 -4.576 1.00 94.88 233 GLY A O 1
ATOM 1815 N N . LEU A 1 234 ? 4.587 -4.615 -6.628 1.00 93.62 234 LEU A N 1
ATOM 1816 C CA . LEU A 1 234 ? 4.279 -3.329 -7.253 1.00 93.62 234 LEU A CA 1
ATOM 1817 C C . LEU A 1 234 ? 3.027 -2.685 -6.636 1.00 93.62 234 LEU A C 1
ATOM 1819 O O . LEU A 1 234 ? 3.077 -1.513 -6.254 1.00 93.62 234 LEU A O 1
ATOM 1823 N N . GLU A 1 235 ? 1.948 -3.451 -6.448 1.00 92.12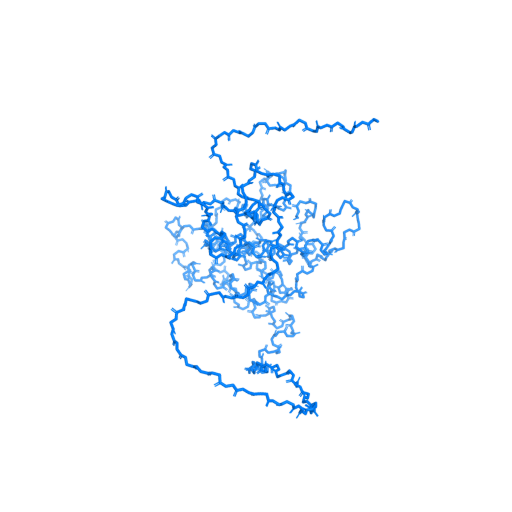 235 GLU A N 1
ATOM 1824 C CA . GLU A 1 235 ? 0.737 -2.998 -5.749 1.00 92.12 235 GLU A CA 1
ATOM 1825 C C . GLU A 1 235 ? 1.060 -2.470 -4.346 1.00 92.12 235 GLU A C 1
ATOM 1827 O O . GLU A 1 235 ? 0.570 -1.407 -3.964 1.00 92.12 235 GLU A O 1
ATOM 1832 N N . CYS A 1 236 ? 1.936 -3.143 -3.588 1.00 95.06 236 CYS A N 1
ATOM 1833 C CA . CYS A 1 236 ? 2.355 -2.662 -2.269 1.00 95.06 236 CYS A CA 1
ATOM 1834 C C . CYS A 1 236 ? 2.990 -1.265 -2.332 1.00 95.06 236 CYS A C 1
ATOM 1836 O O . CYS A 1 236 ? 2.665 -0.416 -1.501 1.00 95.06 236 CYS A O 1
ATOM 1838 N N . ILE A 1 237 ? 3.858 -0.993 -3.315 1.00 95.56 237 ILE A N 1
ATOM 1839 C CA . ILE A 1 237 ? 4.481 0.334 -3.479 1.00 95.56 237 ILE A CA 1
ATOM 1840 C C . ILE A 1 237 ? 3.421 1.387 -3.841 1.00 95.56 237 ILE A C 1
ATOM 1842 O O . ILE A 1 237 ? 3.470 2.522 -3.357 1.00 95.56 237 ILE A O 1
ATOM 1846 N N . MET A 1 238 ? 2.443 1.027 -4.677 1.00 93.69 238 MET A N 1
ATOM 1847 C CA . MET A 1 238 ? 1.344 1.925 -5.046 1.00 93.69 238 MET A CA 1
ATOM 1848 C C . MET A 1 238 ? 0.469 2.268 -3.834 1.00 93.69 238 MET A C 1
ATOM 1850 O O . MET A 1 238 ? 0.163 3.442 -3.606 1.00 93.69 238 MET A O 1
ATOM 1854 N N . ILE A 1 239 ? 0.124 1.271 -3.011 1.00 93.75 239 ILE A N 1
ATOM 1855 C CA . ILE A 1 239 ? -0.635 1.487 -1.773 1.00 93.75 239 ILE A CA 1
ATOM 1856 C C . ILE A 1 239 ? 0.186 2.316 -0.774 1.00 93.75 239 ILE A C 1
ATOM 1858 O O . ILE A 1 239 ? -0.358 3.247 -0.181 1.00 93.75 239 ILE A O 1
ATOM 1862 N N . GLU A 1 240 ? 1.493 2.058 -0.624 1.00 95.19 240 GLU A N 1
ATOM 1863 C CA . GLU A 1 240 ? 2.386 2.895 0.194 1.00 95.19 240 GLU A CA 1
ATOM 1864 C C . GLU A 1 240 ? 2.327 4.356 -0.258 1.00 95.19 240 GLU A C 1
ATOM 1866 O O . GLU A 1 240 ? 2.174 5.256 0.571 1.00 95.19 240 GLU A O 1
ATOM 1871 N N . SER A 1 241 ? 2.449 4.609 -1.563 1.00 94.81 241 SER A N 1
ATOM 1872 C CA . SER A 1 241 ? 2.445 5.973 -2.081 1.00 94.81 241 SER A CA 1
ATOM 1873 C C . SER A 1 241 ? 1.154 6.715 -1.732 1.00 94.81 241 SER A C 1
ATOM 1875 O O . SER A 1 241 ? 1.208 7.875 -1.304 1.00 94.81 241 SER A O 1
ATOM 1877 N N . MET A 1 242 ? 0.012 6.038 -1.866 1.00 91.94 242 MET A N 1
ATOM 1878 C CA . MET A 1 242 ? -1.297 6.578 -1.507 1.00 91.94 242 MET A CA 1
ATOM 1879 C C . MET A 1 242 ? -1.398 6.842 -0.003 1.00 91.94 242 MET A C 1
ATOM 1881 O O . MET A 1 242 ? -1.759 7.941 0.415 1.00 91.94 242 MET A O 1
ATOM 1885 N N . TYR A 1 243 ? -0.996 5.869 0.816 1.00 93.31 243 TYR A N 1
ATOM 1886 C CA . TYR A 1 243 ? -0.972 6.000 2.268 1.00 93.31 243 TYR A CA 1
ATOM 1887 C C . TYR A 1 243 ? -0.157 7.225 2.710 1.00 93.31 243 TYR A C 1
ATOM 1889 O O . TYR A 1 243 ? -0.639 8.039 3.503 1.00 93.31 243 TYR A O 1
ATOM 1897 N N . GLN A 1 244 ? 1.048 7.404 2.148 1.00 95.19 244 GLN A N 1
ATOM 1898 C CA . GLN A 1 244 ? 1.918 8.551 2.424 1.00 95.19 244 GLN A CA 1
ATOM 1899 C C . GLN A 1 244 ? 1.291 9.877 1.976 1.00 95.19 244 GLN A C 1
ATOM 1901 O O . GLN A 1 244 ? 1.440 10.881 2.674 1.00 95.19 244 GLN A O 1
ATOM 1906 N N . ALA A 1 245 ? 0.594 9.903 0.835 1.00 92.94 245 ALA A N 1
ATOM 1907 C CA . ALA A 1 245 ? -0.098 11.100 0.357 1.00 92.94 245 ALA A CA 1
ATOM 1908 C C . ALA A 1 245 ? -1.211 11.512 1.326 1.00 92.94 245 ALA A C 1
ATOM 1910 O O . ALA A 1 245 ? -1.280 12.671 1.736 1.00 92.94 245 ALA A O 1
ATOM 1911 N N . ASN A 1 246 ? -2.017 10.541 1.745 1.00 90.75 246 ASN A N 1
ATOM 1912 C CA . ASN A 1 246 ? -3.173 10.744 2.604 1.00 90.75 246 ASN A CA 1
ATOM 1913 C C . ASN A 1 246 ? -2.795 11.180 4.033 1.00 90.75 246 ASN A C 1
ATOM 1915 O O . ASN A 1 246 ? -3.503 11.992 4.622 1.00 90.75 246 ASN A O 1
ATOM 1919 N N . ILE A 1 247 ? -1.656 10.733 4.586 1.00 92.75 247 ILE A N 1
ATOM 1920 C CA . ILE A 1 247 ? -1.131 11.277 5.860 1.00 92.75 247 ILE A CA 1
ATOM 1921 C C . ILE A 1 247 ? -0.405 12.630 5.698 1.00 92.75 247 ILE A C 1
ATOM 1923 O O . ILE A 1 247 ? 0.159 13.148 6.661 1.00 92.75 247 ILE A O 1
ATOM 1927 N N . GLY A 1 248 ? -0.369 13.202 4.488 1.00 93.62 248 GLY A N 1
ATOM 1928 C CA . GLY A 1 248 ? 0.250 14.501 4.191 1.00 93.62 248 GLY A CA 1
ATOM 1929 C C . GLY A 1 248 ? 1.755 14.459 3.890 1.00 93.62 248 GLY A C 1
ATOM 1930 O O . GLY A 1 248 ? 2.387 15.497 3.685 1.00 93.62 248 GLY A O 1
ATOM 1931 N N . SER A 1 249 ? 2.358 13.275 3.809 1.00 95.69 249 SER A N 1
ATOM 1932 C CA . SER A 1 249 ? 3.781 13.081 3.519 1.00 95.69 249 SER A CA 1
ATOM 1933 C C . SER A 1 249 ? 4.060 13.026 2.011 1.00 95.69 249 SER A C 1
ATOM 1935 O O . SER A 1 249 ? 4.504 12.022 1.447 1.00 95.69 249 SER A O 1
ATOM 1937 N N . LEU A 1 250 ? 3.834 14.151 1.327 1.00 96.00 250 LEU A N 1
ATOM 1938 C CA . LEU A 1 250 ? 3.910 14.237 -0.141 1.00 96.00 250 LEU A CA 1
ATOM 1939 C C . LEU A 1 250 ? 5.287 13.863 -0.713 1.00 96.00 250 LEU A C 1
ATOM 1941 O O . LEU A 1 250 ? 5.384 13.292 -1.796 1.00 96.00 250 LEU A O 1
ATOM 1945 N N . ARG A 1 251 ? 6.372 14.162 0.014 1.00 97.75 251 ARG A N 1
ATOM 1946 C CA . ARG A 1 251 ? 7.733 13.810 -0.427 1.00 97.75 251 ARG A CA 1
ATOM 1947 C C . ARG A 1 251 ? 7.957 12.299 -0.429 1.00 97.75 251 ARG A C 1
ATOM 1949 O O . ARG A 1 251 ? 8.549 11.795 -1.377 1.00 97.75 251 ARG A O 1
ATOM 1956 N N . ARG A 1 252 ? 7.483 11.586 0.602 1.00 96.00 252 ARG A N 1
ATOM 1957 C CA . ARG A 1 252 ? 7.584 10.118 0.668 1.00 96.00 252 ARG A CA 1
ATOM 1958 C C . ARG A 1 252 ? 6.700 9.481 -0.396 1.00 96.00 252 ARG A C 1
ATOM 1960 O O . ARG A 1 252 ? 7.192 8.656 -1.151 1.00 96.00 252 ARG A O 1
ATOM 1967 N N . SER A 1 253 ? 5.467 9.969 -0.544 1.00 96.25 253 SER A N 1
ATOM 1968 C CA . SER A 1 253 ? 4.553 9.543 -1.612 1.00 96.25 253 SER A CA 1
ATOM 1969 C C . SER A 1 253 ? 5.183 9.663 -3.005 1.00 96.25 253 SER A C 1
ATOM 1971 O O . SER A 1 253 ? 5.149 8.712 -3.790 1.00 96.25 253 SER A O 1
ATOM 1973 N N . TRP A 1 254 ? 5.831 10.797 -3.298 1.00 96.75 254 TRP A N 1
ATOM 1974 C CA . TRP A 1 254 ? 6.537 11.008 -4.561 1.00 96.75 254 TRP A CA 1
ATOM 1975 C C . TRP A 1 254 ? 7.684 10.014 -4.773 1.00 96.75 254 TRP A C 1
ATOM 1977 O O . TRP A 1 254 ? 7.822 9.467 -5.865 1.00 96.75 254 TRP A O 1
ATOM 1987 N N . VAL A 1 255 ? 8.501 9.763 -3.745 1.00 96.94 255 VAL A N 1
ATOM 1988 C CA . VAL A 1 255 ? 9.598 8.786 -3.825 1.00 96.94 255 VAL A CA 1
ATOM 1989 C C . VAL A 1 255 ? 9.058 7.382 -4.097 1.00 96.94 255 VAL A C 1
ATOM 1991 O O . VAL A 1 255 ? 9.558 6.727 -5.011 1.00 96.94 255 VAL A O 1
ATOM 1994 N N . SER A 1 256 ? 8.006 6.953 -3.395 1.00 95.50 256 SER A N 1
ATOM 1995 C CA . SER A 1 256 ? 7.359 5.656 -3.632 1.00 95.50 256 SER A CA 1
ATOM 1996 C C . SER A 1 256 ? 6.777 5.558 -5.044 1.00 95.50 256 SER A C 1
ATOM 1998 O O . SER A 1 256 ? 7.031 4.578 -5.732 1.00 95.50 256 SER A O 1
ATOM 2000 N N . ASN A 1 257 ? 6.115 6.603 -5.558 1.00 94.69 257 ASN A N 1
ATOM 2001 C CA . ASN A 1 257 ? 5.627 6.622 -6.946 1.00 94.69 257 ASN A CA 1
ATOM 2002 C C . ASN A 1 257 ? 6.763 6.500 -7.972 1.00 94.69 257 ASN A C 1
ATOM 2004 O O . ASN A 1 257 ? 6.658 5.773 -8.958 1.00 94.69 257 ASN A O 1
ATOM 2008 N N . ARG A 1 258 ? 7.884 7.194 -7.743 1.00 96.44 258 ARG A N 1
ATOM 2009 C CA . ARG A 1 258 ? 9.073 7.079 -8.601 1.00 96.44 258 ARG A CA 1
ATOM 2010 C C . ARG A 1 258 ? 9.674 5.675 -8.546 1.00 96.44 258 ARG A C 1
ATOM 2012 O O . ARG A 1 258 ? 10.139 5.197 -9.579 1.00 96.44 258 ARG A O 1
ATOM 2019 N N . LYS A 1 259 ? 9.648 5.034 -7.374 1.00 95.69 259 LYS A N 1
ATOM 2020 C CA . LYS A 1 259 ? 10.069 3.642 -7.191 1.00 95.69 259 LYS A CA 1
ATOM 2021 C C . LYS A 1 259 ? 9.147 2.688 -7.955 1.00 95.69 259 LYS A C 1
ATOM 2023 O O . LYS A 1 259 ? 9.654 1.910 -8.755 1.00 95.69 259 LYS A O 1
ATOM 2028 N N . ALA A 1 260 ? 7.829 2.811 -7.790 1.00 94.50 260 ALA A N 1
ATOM 2029 C CA . ALA A 1 260 ? 6.830 2.002 -8.493 1.00 94.50 260 ALA A CA 1
ATOM 2030 C C . ALA A 1 260 ? 7.019 2.067 -10.013 1.00 94.50 260 ALA A C 1
ATOM 2032 O O . ALA A 1 260 ? 7.151 1.035 -10.661 1.00 94.50 260 ALA A O 1
ATOM 2033 N N . MET A 1 261 ? 7.156 3.275 -10.571 1.00 93.62 261 MET A N 1
ATOM 2034 C CA . MET A 1 261 ? 7.375 3.456 -12.009 1.00 93.62 261 MET A CA 1
ATOM 2035 C C . MET A 1 261 ? 8.671 2.787 -12.497 1.00 93.62 261 MET A C 1
ATOM 2037 O O . MET A 1 261 ? 8.691 2.194 -13.571 1.00 93.62 261 MET A O 1
ATOM 2041 N N . GLY A 1 262 ? 9.752 2.857 -11.713 1.00 94.31 262 GLY A N 1
ATOM 2042 C CA . GLY A 1 262 ? 11.006 2.176 -12.046 1.00 94.31 262 GLY A CA 1
ATOM 2043 C C . GLY A 1 262 ? 10.871 0.651 -12.035 1.00 94.31 262 GLY A C 1
ATOM 2044 O O . GLY A 1 262 ? 11.352 -0.011 -12.950 1.00 94.31 262 GLY A O 1
ATOM 2045 N N . ILE A 1 263 ? 10.181 0.099 -11.036 1.00 93.06 263 ILE A N 1
ATOM 2046 C CA . ILE A 1 263 ? 9.913 -1.342 -10.931 1.00 93.06 263 ILE A CA 1
ATOM 2047 C C . ILE A 1 263 ? 9.019 -1.822 -12.084 1.00 93.06 263 ILE A C 1
ATOM 2049 O O . ILE A 1 263 ? 9.370 -2.789 -12.756 1.00 93.06 263 ILE A O 1
ATOM 2053 N N . ALA A 1 264 ? 7.940 -1.103 -12.400 1.00 92.00 264 ALA A N 1
ATOM 2054 C CA . ALA A 1 264 ? 7.056 -1.422 -13.524 1.00 92.00 264 ALA A CA 1
ATOM 2055 C C . ALA A 1 264 ? 7.804 -1.446 -14.874 1.00 92.00 264 ALA A C 1
ATOM 2057 O O . ALA A 1 264 ? 7.596 -2.339 -15.697 1.00 92.00 264 ALA A O 1
ATOM 2058 N N . GLN A 1 265 ? 8.741 -0.515 -15.085 1.00 91.50 265 GLN A N 1
ATOM 2059 C CA . GLN A 1 265 ? 9.607 -0.500 -16.271 1.00 91.50 265 GLN A CA 1
ATOM 2060 C C . GLN A 1 265 ? 10.577 -1.690 -16.311 1.00 91.50 265 GLN A C 1
ATOM 2062 O O . GLN A 1 265 ? 10.822 -2.252 -17.380 1.00 91.50 265 GLN A O 1
ATOM 2067 N N . LEU A 1 266 ? 11.116 -2.116 -15.164 1.00 90.69 266 LEU A N 1
ATOM 2068 C CA . LEU A 1 266 ? 11.950 -3.323 -15.082 1.00 90.69 266 LEU A CA 1
ATOM 2069 C C . LEU A 1 266 ? 11.144 -4.595 -15.388 1.00 90.69 266 LEU A C 1
ATOM 2071 O O . LEU A 1 266 ? 11.660 -5.495 -16.047 1.00 90.69 266 LEU A O 1
ATOM 2075 N N . MET A 1 267 ? 9.866 -4.624 -15.002 1.00 90.38 267 MET A N 1
ATOM 2076 C CA . MET A 1 267 ? 8.890 -5.668 -15.356 1.00 90.38 267 MET A CA 1
ATOM 2077 C C . MET A 1 267 ? 8.388 -5.560 -16.811 1.00 90.38 267 MET A C 1
ATOM 2079 O O . MET A 1 267 ? 7.655 -6.426 -17.294 1.00 90.38 267 MET A O 1
ATOM 2083 N N . ARG A 1 268 ? 8.817 -4.515 -17.536 1.00 88.31 268 ARG A N 1
ATOM 2084 C CA . ARG A 1 268 ? 8.471 -4.211 -18.934 1.00 88.31 268 ARG A CA 1
ATOM 2085 C C . ARG A 1 268 ? 6.979 -3.957 -19.163 1.00 88.31 268 ARG A C 1
ATOM 2087 O O . ARG A 1 268 ? 6.486 -4.222 -20.259 1.00 88.31 268 ARG A O 1
ATOM 2094 N N . LEU A 1 269 ? 6.273 -3.441 -18.153 1.00 87.62 269 LEU A N 1
ATOM 2095 C CA . LEU A 1 269 ? 4.847 -3.100 -18.259 1.00 87.62 269 LEU A CA 1
ATOM 2096 C C . LEU A 1 269 ? 4.598 -1.908 -19.201 1.00 87.62 269 LEU A C 1
ATOM 2098 O O . LEU A 1 269 ? 3.519 -1.764 -19.760 1.00 87.62 269 LEU A O 1
ATOM 2102 N N . ASP A 1 270 ? 5.631 -1.102 -19.459 1.00 85.00 270 ASP A N 1
ATOM 2103 C CA . ASP A 1 270 ? 5.617 0.025 -20.397 1.00 85.00 270 ASP A CA 1
ATOM 2104 C C . ASP A 1 270 ? 5.553 -0.395 -21.876 1.00 85.00 270 ASP A C 1
ATOM 2106 O O . ASP A 1 270 ? 5.362 0.446 -22.759 1.00 85.00 270 ASP A O 1
ATOM 2110 N N . ARG A 1 271 ? 5.757 -1.683 -22.173 1.00 82.75 271 ARG A N 1
ATOM 2111 C CA . ARG A 1 271 ? 5.831 -2.194 -23.543 1.00 82.75 271 ARG A CA 1
ATOM 2112 C C . ARG A 1 271 ? 4.530 -2.879 -23.936 1.00 82.75 271 ARG A C 1
ATOM 2114 O O . ARG A 1 271 ? 4.036 -3.754 -23.241 1.00 82.75 271 ARG A O 1
ATOM 2121 N N . SER A 1 272 ? 4.047 -2.560 -25.133 1.00 70.88 272 SER A N 1
ATOM 2122 C CA . SER A 1 272 ? 2.892 -3.220 -25.757 1.00 70.88 272 SER A CA 1
ATOM 2123 C C . SER A 1 272 ? 3.195 -4.619 -26.310 1.00 70.88 272 SER A C 1
ATOM 2125 O O . SER A 1 272 ? 2.297 -5.299 -26.807 1.00 70.88 272 SER A O 1
ATOM 2127 N N . ASP A 1 273 ? 4.458 -5.052 -26.266 1.00 69.00 273 ASP A N 1
ATOM 2128 C CA . ASP A 1 273 ? 4.850 -6.390 -26.698 1.00 69.00 273 ASP A CA 1
ATOM 2129 C C . ASP A 1 273 ? 4.466 -7.413 -25.619 1.00 69.00 273 ASP A C 1
ATOM 2131 O O . ASP A 1 273 ? 4.774 -7.239 -24.443 1.00 69.00 273 ASP A O 1
ATOM 2135 N N . HIS A 1 274 ? 3.820 -8.508 -26.019 1.00 57.72 274 HIS A N 1
ATOM 2136 C CA . HIS A 1 274 ? 3.123 -9.462 -25.142 1.00 57.72 274 HIS A CA 1
ATOM 2137 C C . HIS A 1 274 ? 4.080 -10.362 -24.332 1.00 57.72 274 HIS A C 1
ATOM 2139 O O . HIS A 1 274 ? 3.689 -11.399 -23.802 1.00 57.72 274 HIS A O 1
ATOM 2145 N N . ARG A 1 275 ? 5.359 -9.987 -24.246 1.00 62.88 275 ARG A N 1
ATOM 2146 C CA . ARG A 1 275 ? 6.403 -10.667 -23.469 1.00 62.88 275 ARG A CA 1
ATOM 2147 C C . ARG A 1 275 ? 6.598 -9.990 -22.117 1.00 62.88 275 ARG A C 1
ATOM 2149 O O . ARG A 1 275 ? 7.734 -9.734 -21.711 1.00 62.88 275 ARG A O 1
ATOM 2156 N N . THR A 1 276 ? 5.505 -9.656 -21.447 1.00 64.38 276 THR A N 1
ATOM 2157 C CA . THR A 1 276 ? 5.549 -9.158 -20.077 1.00 64.38 276 THR A CA 1
ATOM 2158 C C . THR A 1 276 ? 6.166 -10.229 -19.178 1.00 64.38 276 THR A C 1
ATOM 2160 O O . THR A 1 276 ? 5.672 -11.353 -19.112 1.00 64.38 276 THR A O 1
ATOM 2163 N N . GLN A 1 277 ? 7.284 -9.892 -18.537 1.00 71.75 277 GLN A N 1
ATOM 2164 C CA . GLN A 1 277 ? 7.995 -10.760 -17.600 1.00 71.75 277 GLN A CA 1
ATOM 2165 C C . GLN A 1 277 ? 7.724 -10.226 -16.197 1.00 71.75 277 GLN A C 1
ATOM 2167 O O . GLN A 1 277 ? 8.510 -9.448 -15.664 1.00 71.75 277 GLN A O 1
ATOM 2172 N N . PHE A 1 278 ? 6.580 -10.597 -15.630 1.00 82.81 278 PHE A N 1
ATOM 2173 C CA . PHE A 1 278 ? 6.260 -10.299 -14.239 1.00 82.81 278 PHE A CA 1
ATOM 2174 C C . PHE A 1 278 ? 5.892 -11.576 -13.497 1.00 82.81 278 PHE A C 1
ATOM 2176 O O . PHE A 1 278 ? 5.313 -12.502 -14.066 1.00 82.81 278 PHE A O 1
ATOM 2183 N N . GLU A 1 279 ? 6.249 -11.616 -12.219 1.00 89.88 279 GLU A N 1
ATOM 2184 C CA . GLU A 1 279 ? 5.860 -12.686 -11.312 1.00 89.88 279 GLU A CA 1
ATOM 2185 C C . GLU A 1 279 ? 4.498 -12.365 -10.685 1.00 89.88 279 GLU A C 1
ATOM 2187 O O . GLU A 1 279 ? 4.226 -11.222 -10.311 1.00 89.88 279 GLU A O 1
ATOM 2192 N N . VAL A 1 280 ? 3.648 -13.383 -10.572 1.00 91.94 280 VAL A N 1
ATOM 2193 C CA . VAL A 1 280 ? 2.386 -13.323 -9.830 1.00 91.94 280 VAL A CA 1
ATOM 2194 C C . VAL A 1 280 ? 2.504 -14.313 -8.682 1.00 91.94 280 VAL A C 1
ATOM 2196 O O . VAL A 1 280 ? 2.679 -15.510 -8.919 1.00 91.94 280 VAL A O 1
ATOM 2199 N N . LEU A 1 281 ? 2.460 -13.811 -7.450 1.00 91.50 281 LEU A N 1
ATOM 2200 C CA . LEU A 1 281 ? 2.685 -14.623 -6.254 1.00 91.50 281 LEU A CA 1
ATOM 2201 C C . LEU A 1 281 ? 1.431 -15.387 -5.825 1.00 91.50 281 LEU A C 1
ATOM 2203 O O . LEU A 1 281 ? 1.534 -16.525 -5.368 1.00 91.50 281 LEU A O 1
ATOM 2207 N N . ASP A 1 282 ? 0.255 -14.769 -5.947 1.00 88.75 282 ASP A N 1
ATOM 2208 C CA . ASP A 1 282 ? -1.031 -15.415 -5.687 1.00 88.75 282 ASP A CA 1
ATOM 2209 C C . ASP A 1 282 ? -1.750 -15.679 -7.019 1.00 88.75 282 ASP A C 1
ATOM 2211 O O . ASP A 1 282 ? -2.138 -14.730 -7.701 1.00 88.75 282 ASP A O 1
ATOM 2215 N N . PRO A 1 283 ? -1.995 -16.951 -7.393 1.00 85.38 283 PRO A N 1
ATOM 2216 C CA . PRO A 1 283 ? -2.715 -17.300 -8.618 1.00 85.38 283 PRO A CA 1
ATOM 2217 C C . PRO A 1 283 ? -4.108 -16.665 -8.744 1.00 85.38 283 PRO A C 1
ATOM 2219 O O . PRO A 1 283 ? -4.654 -16.604 -9.844 1.00 85.38 283 PRO A O 1
ATOM 2222 N N . ASN A 1 284 ? -4.700 -16.216 -7.632 1.00 83.56 284 ASN A N 1
ATOM 2223 C CA . ASN A 1 284 ? -6.000 -15.553 -7.616 1.00 83.56 284 ASN A CA 1
ATOM 2224 C C . ASN A 1 284 ? -5.912 -14.031 -7.807 1.00 83.56 284 ASN A C 1
ATOM 2226 O O . ASN A 1 284 ? -6.954 -13.391 -7.984 1.00 83.56 2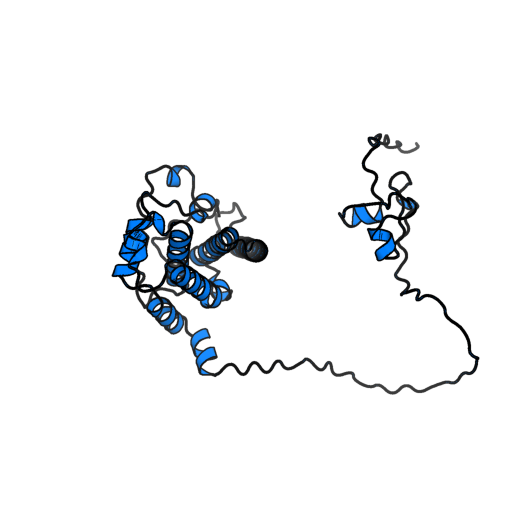84 ASN A O 1
ATOM 2230 N N . THR A 1 285 ? -4.710 -13.441 -7.782 1.00 83.69 285 THR A N 1
ATOM 2231 C CA . THR A 1 285 ? -4.511 -12.011 -8.033 1.00 83.69 285 THR A CA 1
ATOM 2232 C C . THR A 1 285 ? -4.958 -11.684 -9.455 1.00 83.69 285 THR A C 1
ATOM 2234 O O . THR A 1 285 ? -4.381 -12.135 -10.447 1.00 83.69 285 THR A O 1
ATOM 2237 N N . ARG A 1 286 ? -5.999 -10.858 -9.562 1.00 79.56 286 ARG A N 1
ATOM 2238 C CA . ARG A 1 286 ? -6.405 -10.257 -10.833 1.00 79.56 286 ARG A CA 1
ATOM 2239 C C . ARG A 1 286 ? -5.516 -9.053 -11.083 1.00 79.56 286 ARG A C 1
ATOM 2241 O O . ARG A 1 286 ? -5.468 -8.167 -10.243 1.00 79.56 286 ARG A O 1
ATOM 2248 N N . CYS A 1 287 ? -4.845 -9.012 -12.227 1.00 80.12 287 CYS A N 1
ATOM 2249 C CA . CYS A 1 287 ? -3.988 -7.892 -12.591 1.00 80.12 287 CYS A CA 1
ATOM 2250 C C . CYS A 1 287 ? -4.238 -7.448 -14.030 1.00 80.12 287 CYS A C 1
ATOM 2252 O O . CYS A 1 287 ? -4.522 -8.262 -14.911 1.00 80.12 287 CYS A O 1
ATOM 2254 N N . HIS A 1 288 ? -4.112 -6.142 -14.263 1.00 83.81 288 HIS A N 1
ATOM 2255 C CA . HIS A 1 288 ? -4.218 -5.534 -15.586 1.00 83.81 288 HIS A CA 1
ATOM 2256 C C . HIS A 1 288 ? -2.961 -4.701 -15.861 1.00 83.81 288 HIS A C 1
ATOM 2258 O O . HIS A 1 288 ? -2.996 -3.478 -15.753 1.00 83.81 288 HIS A O 1
ATOM 2264 N N . PRO A 1 289 ? -1.843 -5.342 -16.245 1.00 80.94 289 PRO A N 1
ATOM 2265 C CA . PRO A 1 289 ? -0.540 -4.682 -16.320 1.00 80.94 289 PRO A CA 1
ATOM 2266 C C . PRO A 1 289 ? -0.457 -3.533 -17.332 1.00 80.94 289 PRO A C 1
ATOM 2268 O O . PRO A 1 289 ? 0.460 -2.737 -17.259 1.00 80.94 289 PRO A O 1
ATOM 2271 N N . GLN A 1 290 ? -1.399 -3.436 -18.276 1.00 80.12 290 GLN A N 1
ATOM 2272 C CA . GLN A 1 290 ? -1.466 -2.313 -19.221 1.00 80.12 290 GLN A CA 1
ATOM 2273 C C . GLN A 1 290 ? -2.006 -1.016 -18.597 1.00 80.12 290 GLN A C 1
ATOM 2275 O O . GLN A 1 290 ? -1.940 0.037 -19.227 1.00 80.12 290 GLN A O 1
ATOM 2280 N N . ILE A 1 291 ? -2.603 -1.107 -17.408 1.00 79.81 291 ILE A N 1
ATOM 2281 C CA . ILE A 1 291 ? -3.198 0.016 -16.672 1.00 79.81 291 ILE A CA 1
ATOM 2282 C C . ILE A 1 291 ? -2.332 0.380 -15.453 1.00 79.81 291 ILE A C 1
ATOM 2284 O O . ILE A 1 291 ? -2.444 1.493 -14.951 1.00 79.81 291 ILE A O 1
ATOM 2288 N N . MET A 1 292 ? -1.451 -0.532 -15.020 1.00 79.25 292 MET A N 1
ATOM 2289 C CA . MET A 1 292 ? -0.481 -0.342 -13.931 1.00 79.25 292 MET A CA 1
ATOM 2290 C C . MET A 1 292 ? 0.760 0.425 -14.394 1.00 79.25 292 MET A C 1
ATOM 2292 O O . MET A 1 292 ? 1.229 1.291 -13.621 1.00 79.25 292 MET A O 1
#

Foldseek 3Di:
DDDDDDDDDDDDPDQKAFPVCVVVVHHFACDPVGRLATPVCVVVVWDGHTPVDDPVVRDTDDDDDDDDDDDDDDDDDDDDDDDDDDDPPDDPDPPPPPVDPVVNVVCLPDQLSLLLVLLVLAFDLLLLLLLLVLLPQDPPQVLCVQWDDVVCVPPRPPDLSPVSNVQDDSRAGNLVSLLSLLSSLSSLLPGDPVSGPSQVPGPDHSNVSSVSSLCSSCVNALVDPVNLQAPSNLSSLSSNLVSCVSVVNNVSSVVSVVVSVVSLVVQVLVDPPPPRNGDYRDPPDDGDSVSD

Radius of gyration: 29.74 Å; chains: 1; bounding box: 82×68×72 Å